Protein AF-0000000079867452 (afdb_homodimer)

Foldseek 3Di:
DPPDPDVVVDDPDDDDDLVLLVLCVVQWDWDKDDDPVCPPPDDIDIDTDQLSCVVSVNCVQKDKDFAQPQDADPDCVSGPHRIDIDGRVVVVVVSVVVVVVVVD/DCPDPDVVVDDPDDDDDLVLLVLCVVFWDWDWDDDPPPPPPDDIDIDTDQLSCVVSVNCVQKDWDFAQPADADPDCVSGPHRIDIDGRVVVVVVSVVSVVVVVD

Radius of gyration: 18.65 Å; Cα contacts (8 Å, |Δi|>4): 315; chains: 2; bounding box: 44×51×46 Å

Sequence (208 aa):
MSMTSDRRLKTNIQPCPIDRGKRLYDNCNVVLYDWIESENRPGQEVGLIAQDLVSAHLTDLISVFYRDDIQEGDDPALEPPKQQLNVDYSRIAAYNMKMIQHLLMSMTSDRRLKTNIQPCPIDRGKRLYDNCNVVLYDWIESENRPGQEVGLIAQDLVSAHLTDLISVFYRDDIQEGDDPALEPPKQQLNVDYSRIAAYNMKMIQHLL

Structure (mmCIF, N/CA/C/O backbone):
data_AF-0000000079867452-model_v1
#
loop_
_entity.id
_entity.type
_entity.pdbx_description
1 polymer 'Peptidase S74 domain-containing protein'
#
loop_
_atom_site.group_PDB
_atom_site.id
_atom_site.type_symbol
_atom_site.label_atom_id
_atom_site.label_alt_id
_atom_site.label_comp_id
_atom_site.label_asym_id
_atom_site.label_entity_id
_atom_site.label_seq_id
_atom_site.pdbx_PDB_ins_code
_atom_site.Cartn_x
_atom_site.Cartn_y
_atom_site.Cartn_z
_atom_site.occupancy
_atom_site.B_iso_or_equiv
_atom_site.auth_seq_id
_atom_site.auth_comp_id
_atom_site.auth_asym_id
_atom_site.auth_atom_id
_atom_site.pdbx_PDB_model_num
ATOM 1 N N . MET A 1 1 ? -6.879 -10.719 10.578 1 35.03 1 MET A N 1
ATOM 2 C CA . MET A 1 1 ? -6.371 -11.227 11.852 1 35.03 1 MET A CA 1
ATOM 3 C C . MET A 1 1 ? -5.008 -10.633 12.172 1 35.03 1 MET A C 1
ATOM 5 O O . MET A 1 1 ? -4.242 -10.289 11.266 1 35.03 1 MET A O 1
ATOM 9 N N . SER A 1 2 ? -4.969 -9.969 13.266 1 47.34 2 SER A N 1
ATOM 10 C CA . SER A 1 2 ? -3.689 -9.508 13.805 1 47.34 2 SER A CA 1
ATOM 11 C C . SER A 1 2 ? -2.629 -10.602 13.719 1 47.34 2 SER A C 1
ATOM 13 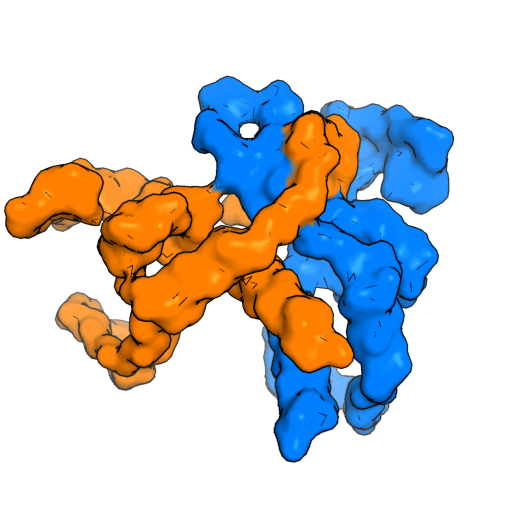O O . SER A 1 2 ? -2.902 -11.766 14.016 1 47.34 2 SER A O 1
ATOM 15 N N . MET A 1 3 ? -1.846 -10.586 12.656 1 59.62 3 MET A N 1
ATOM 16 C CA . MET A 1 3 ? -0.754 -11.555 12.594 1 59.62 3 MET A CA 1
ATOM 17 C C . MET A 1 3 ? 0.193 -11.383 13.773 1 59.62 3 MET A C 1
ATOM 19 O O . MET A 1 3 ? 0.819 -10.328 13.922 1 59.62 3 MET A O 1
ATOM 23 N N . THR A 1 4 ? -0.146 -12.211 14.727 1 72.06 4 THR A N 1
ATOM 24 C CA . THR A 1 4 ? 0.749 -12.164 15.883 1 72.06 4 THR A CA 1
ATOM 25 C C . THR A 1 4 ? 2.193 -12.398 15.453 1 72.06 4 THR A C 1
ATOM 27 O O . THR A 1 4 ? 2.453 -13.156 14.516 1 72.06 4 THR A O 1
ATOM 30 N N . SER A 1 5 ? 2.973 -11.555 15.906 1 79.25 5 SER A N 1
ATOM 31 C CA . SER A 1 5 ? 4.402 -11.719 15.664 1 79.25 5 SER A CA 1
ATOM 32 C C . SER A 1 5 ? 5.094 -12.367 16.859 1 79.25 5 SER A C 1
ATOM 34 O O . SER A 1 5 ? 6.324 -12.375 16.953 1 79.25 5 SER A O 1
ATOM 36 N N . ASP A 1 6 ? 4.301 -13.016 17.75 1 89.19 6 ASP A N 1
ATOM 37 C CA . ASP A 1 6 ? 4.844 -13.68 18.922 1 89.19 6 ASP A CA 1
ATOM 38 C C . ASP A 1 6 ? 5.516 -15 18.547 1 89.19 6 ASP A C 1
ATOM 40 O O . ASP A 1 6 ? 4.875 -15.891 17.984 1 89.19 6 ASP A O 1
ATOM 44 N N . ARG A 1 7 ? 6.805 -15.117 18.859 1 89.88 7 ARG A N 1
ATOM 45 C CA . ARG A 1 7 ? 7.602 -16.281 18.484 1 89.88 7 ARG A CA 1
ATOM 46 C C . ARG A 1 7 ? 7.008 -17.562 19.047 1 89.88 7 ARG A C 1
ATOM 48 O O . ARG A 1 7 ? 7.098 -18.625 18.422 1 89.88 7 ARG A O 1
ATOM 55 N N . ARG A 1 8 ? 6.352 -17.422 20.188 1 93.12 8 ARG A N 1
ATOM 56 C CA . ARG A 1 8 ? 5.82 -18.594 20.875 1 93.12 8 ARG A CA 1
ATOM 57 C C . ARG A 1 8 ? 4.691 -19.234 20.078 1 93.12 8 ARG A C 1
ATOM 59 O O . ARG A 1 8 ? 4.34 -20.391 20.328 1 93.12 8 ARG A O 1
ATOM 66 N N . LEU A 1 9 ? 4.27 -18.547 19.188 1 92.81 9 LEU A N 1
ATOM 67 C CA . LEU A 1 9 ? 3.125 -19.016 18.406 1 92.81 9 LEU A CA 1
ATOM 68 C C . LEU A 1 9 ? 3.559 -19.469 17.016 1 92.81 9 LEU A C 1
ATOM 70 O O . LEU A 1 9 ? 2.717 -19.719 16.156 1 92.81 9 LEU A O 1
ATOM 74 N N . LYS A 1 10 ? 4.898 -19.578 16.844 1 89.19 10 LYS A N 1
ATOM 75 C CA . LYS A 1 10 ? 5.426 -19.938 15.539 1 89.19 10 LYS A CA 1
ATOM 76 C C . LYS A 1 10 ? 6.344 -21.156 15.617 1 89.19 10 LYS A C 1
ATOM 78 O O . LYS A 1 10 ? 6.992 -21.375 16.641 1 89.19 10 LYS A O 1
ATOM 83 N N . THR A 1 11 ? 6.312 -21.922 14.484 1 93.44 11 THR A N 1
ATOM 84 C CA . THR A 1 11 ? 7.219 -23.062 14.367 1 93.44 11 THR A CA 1
ATOM 85 C C . THR A 1 11 ? 7.883 -23.078 12.992 1 93.44 11 THR A C 1
ATOM 87 O O . THR A 1 11 ? 7.496 -22.328 12.094 1 93.44 11 THR A O 1
ATOM 90 N N . ASN A 1 12 ? 9.062 -23.844 12.797 1 94.88 12 ASN A N 1
ATOM 91 C CA . ASN A 1 12 ? 9.805 -23.984 11.547 1 94.88 12 ASN A CA 1
ATOM 92 C C . ASN A 1 12 ? 10.266 -22.641 11.008 1 94.88 12 ASN A C 1
ATOM 94 O O . ASN A 1 12 ? 10.109 -22.344 9.82 1 94.88 12 ASN A O 1
ATOM 98 N N . ILE A 1 13 ? 10.773 -21.859 11.922 1 92.81 13 ILE A N 1
ATOM 99 C CA . ILE A 1 13 ? 11.266 -20.531 11.602 1 92.81 13 ILE A CA 1
ATOM 100 C C . ILE A 1 13 ? 12.547 -20.625 10.781 1 92.81 13 ILE A C 1
ATOM 102 O O . ILE A 1 13 ? 13.539 -21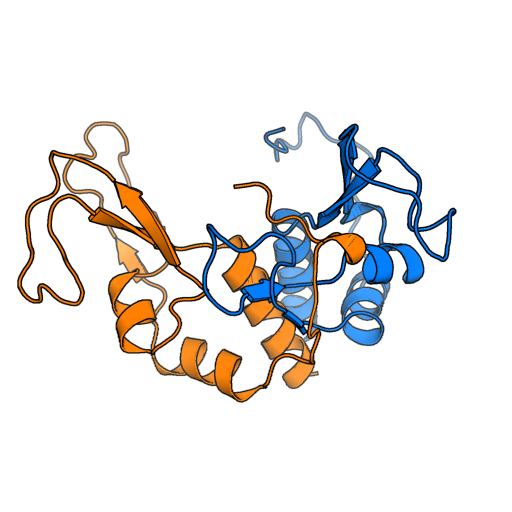.219 11.242 1 92.81 13 ILE A O 1
ATOM 106 N N . GLN A 1 14 ? 12.531 -20.156 9.508 1 94.44 14 GLN A N 1
ATOM 107 C CA . GLN A 1 14 ? 13.672 -20.156 8.602 1 94.44 14 GLN A CA 1
ATOM 108 C C . GLN A 1 14 ? 13.844 -18.797 7.918 1 94.44 14 GLN A C 1
ATOM 110 O O . GLN A 1 14 ? 12.859 -18.094 7.691 1 94.44 14 GLN A O 1
ATOM 115 N N . PRO A 1 15 ? 15.133 -18.531 7.578 1 93.38 15 PRO A N 1
ATOM 116 C CA . PRO A 1 15 ? 15.328 -17.281 6.82 1 93.38 15 PRO A CA 1
ATOM 117 C C . PRO A 1 15 ? 14.578 -17.281 5.492 1 93.38 15 PRO A C 1
ATOM 119 O O . PRO A 1 15 ? 14.492 -18.328 4.828 1 93.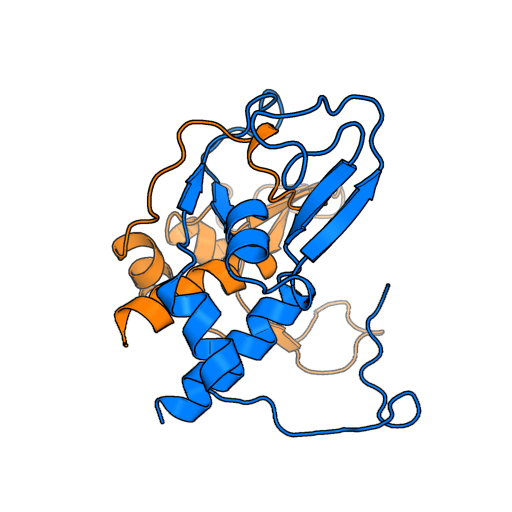38 15 PRO A O 1
ATOM 122 N N . CYS A 1 16 ? 14.047 -16.156 5.188 1 93.38 16 CYS A N 1
ATOM 123 C CA . CYS A 1 16 ? 13.391 -16 3.893 1 93.38 16 CYS A CA 1
ATOM 124 C C . CYS A 1 16 ? 14.414 -16 2.764 1 93.38 16 CYS A C 1
ATOM 126 O O . CYS A 1 16 ? 15.336 -15.18 2.756 1 93.38 16 CYS A O 1
ATOM 128 N N . PRO A 1 17 ? 14.266 -16.906 1.773 1 93.69 17 PRO A N 1
ATOM 129 C CA . PRO A 1 17 ? 15.211 -16.891 0.652 1 93.69 17 PRO A CA 1
ATOM 130 C C . PRO A 1 17 ? 15.086 -15.625 -0.199 1 93.69 17 PRO A C 1
ATOM 132 O O . PRO A 1 17 ? 13.977 -15.109 -0.399 1 93.69 17 PRO A O 1
ATOM 135 N N . ILE A 1 18 ? 16.234 -15.195 -0.698 1 93.5 18 ILE A N 1
ATOM 136 C CA . ILE A 1 18 ? 16.266 -13.969 -1.49 1 93.5 18 ILE A CA 1
ATOM 137 C C . ILE A 1 18 ? 15.492 -14.172 -2.789 1 93.5 18 ILE A C 1
ATOM 139 O O . ILE A 1 18 ? 14.875 -13.234 -3.307 1 93.5 18 ILE A O 1
ATOM 143 N N . ASP A 1 19 ? 15.406 -15.352 -3.279 1 93.5 19 ASP A N 1
ATOM 144 C CA . ASP A 1 19 ? 14.727 -15.656 -4.535 1 93.5 19 ASP A CA 1
ATOM 145 C C . ASP A 1 19 ? 13.234 -15.344 -4.445 1 93.5 19 ASP A C 1
ATOM 147 O O . ASP A 1 19 ? 12.617 -14.945 -5.438 1 93.5 19 ASP A O 1
ATOM 151 N N . ARG A 1 20 ? 12.734 -15.547 -3.326 1 91 20 ARG A N 1
ATOM 152 C CA . ARG A 1 20 ? 11.32 -15.242 -3.129 1 91 20 ARG A CA 1
ATOM 153 C C . ARG A 1 20 ? 11.055 -13.742 -3.271 1 91 20 ARG A C 1
ATOM 155 O O . ARG A 1 20 ? 10.094 -13.336 -3.924 1 91 20 ARG A O 1
ATOM 162 N N . GLY A 1 21 ? 11.93 -12.977 -2.646 1 91.12 21 GLY A N 1
ATOM 163 C CA . GLY A 1 21 ? 11.836 -11.539 -2.822 1 91.12 21 GLY A CA 1
ATOM 164 C C . GLY A 1 21 ? 12.031 -11.102 -4.262 1 91.12 21 GLY A C 1
ATOM 165 O O . GLY A 1 21 ? 11.266 -10.281 -4.777 1 91.12 21 GLY A O 1
ATOM 166 N N . LYS A 1 22 ? 12.945 -11.719 -4.875 1 93.94 22 LYS A N 1
ATOM 167 C CA . LYS A 1 22 ? 13.258 -11.352 -6.254 1 93.94 22 LYS A CA 1
ATOM 168 C C . LYS A 1 22 ? 12.078 -11.648 -7.18 1 93.94 22 LYS A C 1
ATOM 170 O O . LYS A 1 22 ? 11.836 -10.906 -8.133 1 93.94 22 LYS A O 1
ATOM 175 N N . ARG A 1 23 ? 11.359 -12.695 -6.945 1 95.38 23 ARG A N 1
ATOM 176 C CA . ARG A 1 23 ? 10.195 -13.047 -7.754 1 95.38 23 ARG A CA 1
ATOM 177 C C . ARG A 1 23 ? 9.156 -11.93 -7.738 1 95.38 23 ARG A C 1
ATOM 179 O O . ARG A 1 23 ? 8.562 -11.617 -8.766 1 95.38 23 ARG A O 1
ATOM 186 N N . LEU A 1 24 ? 8.977 -11.383 -6.543 1 95.94 24 LEU A N 1
ATOM 187 C CA . LEU A 1 24 ? 8.016 -10.289 -6.41 1 95.94 24 LEU A CA 1
ATOM 188 C C . LEU A 1 24 ? 8.43 -9.102 -7.277 1 95.94 24 LEU A C 1
ATOM 190 O O . LEU A 1 24 ? 7.625 -8.602 -8.07 1 95.94 24 LEU A O 1
ATOM 194 N N . TYR A 1 25 ? 9.617 -8.75 -7.227 1 96.12 25 TYR A N 1
ATOM 195 C CA . TYR A 1 25 ? 10.117 -7.527 -7.848 1 96.12 25 TYR A CA 1
ATOM 196 C C . TYR A 1 25 ? 10.312 -7.719 -9.352 1 96.12 25 TYR A C 1
ATOM 198 O O . TYR A 1 25 ? 10.258 -6.758 -10.117 1 96.12 25 TYR A O 1
ATOM 206 N N . ASP A 1 26 ? 10.492 -9 -9.766 1 95.5 26 ASP A N 1
ATOM 207 C CA . ASP A 1 26 ? 10.703 -9.297 -11.18 1 95.5 26 ASP A CA 1
ATOM 208 C C . ASP A 1 26 ? 9.367 -9.484 -11.898 1 95.5 26 ASP A C 1
ATOM 210 O O . ASP A 1 26 ? 9.258 -9.211 -13.094 1 95.5 26 ASP A O 1
ATOM 214 N N . ASN A 1 27 ? 8.328 -9.859 -11.219 1 96.25 27 ASN A N 1
ATOM 215 C CA . ASN A 1 27 ? 7.141 -10.344 -11.922 1 96.25 27 ASN A CA 1
ATOM 216 C C . ASN A 1 27 ? 5.922 -9.469 -11.617 1 96.25 27 ASN A C 1
ATOM 218 O O . ASN A 1 27 ? 4.887 -9.602 -12.273 1 96.25 27 ASN A O 1
ATOM 222 N N . CYS A 1 28 ? 6.016 -8.625 -10.641 1 96.56 28 CYS A N 1
ATOM 223 C CA . CYS A 1 28 ? 4.875 -7.797 -10.266 1 96.56 28 CYS A CA 1
ATOM 224 C C . CYS A 1 28 ? 5.219 -6.316 -10.352 1 96.56 28 CYS A C 1
ATOM 226 O O . CYS A 1 28 ? 6.254 -5.883 -9.844 1 96.56 28 CYS A O 1
ATOM 228 N N . ASN A 1 29 ? 4.285 -5.59 -10.93 1 95.56 29 ASN A N 1
ATOM 229 C CA . ASN A 1 29 ? 4.48 -4.152 -11.086 1 95.56 29 ASN A CA 1
ATOM 230 C C . ASN A 1 29 ? 3.553 -3.361 -10.164 1 95.56 29 ASN A C 1
ATOM 232 O O . ASN A 1 29 ? 2.395 -3.734 -9.977 1 95.56 29 ASN A O 1
ATOM 236 N N . VAL A 1 30 ? 4.16 -2.318 -9.586 1 96.25 30 VAL A N 1
ATOM 237 C CA . VAL A 1 30 ? 3.299 -1.339 -8.93 1 96.25 30 VAL A CA 1
ATOM 238 C C . VAL A 1 30 ? 2.543 -0.529 -9.984 1 96.25 30 VAL A C 1
ATOM 240 O O . VAL A 1 30 ? 3.143 -0.027 -10.938 1 96.25 30 VAL A O 1
ATOM 243 N N . VAL A 1 31 ? 1.229 -0.367 -9.766 1 95.94 31 VAL A N 1
ATOM 244 C CA . VAL A 1 31 ? 0.429 0.229 -10.828 1 95.94 31 VAL A CA 1
ATOM 245 C C . VAL A 1 31 ? -0.465 1.325 -10.258 1 95.94 31 VAL A C 1
ATOM 247 O O . VAL A 1 31 ? -0.678 1.387 -9.039 1 95.94 31 VAL A O 1
ATOM 250 N N . LEU A 1 32 ? -0.857 2.203 -11.117 1 93.81 32 LEU A N 1
ATOM 251 C CA . LEU A 1 32 ? -1.979 3.107 -10.891 1 93.81 32 LEU A CA 1
ATOM 252 C C . LEU A 1 32 ? -3.258 2.553 -11.508 1 93.81 32 LEU A C 1
ATOM 254 O O . LEU A 1 32 ? -3.215 1.892 -12.555 1 93.81 32 LEU A O 1
ATOM 258 N N . TYR A 1 33 ? -4.375 2.793 -10.883 1 93.62 33 TYR A N 1
ATOM 259 C CA . TYR A 1 33 ? -5.645 2.297 -11.406 1 93.62 33 TYR A CA 1
ATOM 260 C C . TYR A 1 33 ? -6.809 3.137 -10.898 1 93.62 33 TYR A C 1
ATOM 262 O O . TYR A 1 33 ? -6.66 3.902 -9.945 1 93.62 33 TYR A O 1
ATOM 270 N N . ASP A 1 34 ? -7.914 2.996 -11.656 1 90.75 34 ASP A N 1
ATOM 271 C CA . ASP A 1 34 ? -9.195 3.539 -11.219 1 90.75 34 ASP A CA 1
ATOM 272 C C . ASP A 1 34 ? -10.141 2.426 -10.773 1 90.75 34 ASP A C 1
ATOM 274 O O . ASP A 1 34 ? -10.125 1.329 -11.336 1 90.75 34 ASP A O 1
ATOM 278 N N . TRP A 1 35 ? -10.922 2.789 -9.773 1 87.81 35 TRP A N 1
ATOM 279 C CA . TRP A 1 35 ? -11.961 1.838 -9.391 1 87.81 35 TRP A CA 1
ATOM 280 C C . TRP A 1 35 ? -13.133 1.879 -10.359 1 87.81 35 TRP A C 1
ATOM 282 O O . TRP A 1 35 ? -13.539 2.953 -10.805 1 87.81 35 TRP A O 1
ATOM 292 N N . ILE A 1 36 ? -13.656 0.737 -10.758 1 85.75 36 ILE A N 1
ATOM 293 C CA . ILE A 1 36 ? -14.82 0.673 -11.641 1 85.75 36 ILE A CA 1
ATOM 294 C C . ILE A 1 36 ? -16.047 1.24 -10.93 1 85.75 36 ILE A C 1
ATOM 296 O O . ILE A 1 36 ? -16.797 2.029 -11.508 1 85.75 36 ILE A O 1
ATOM 300 N N . GLU A 1 37 ? -16.406 0.867 -9.703 1 72.88 37 GLU A N 1
ATOM 301 C CA . GLU A 1 37 ? -17.578 1.391 -9.016 1 72.88 37 GLU A CA 1
ATOM 302 C C . GLU A 1 37 ? -17.219 2.596 -8.148 1 72.88 37 GLU A C 1
ATOM 304 O O . GLU A 1 37 ? -16.922 2.449 -6.965 1 72.88 37 GLU A O 1
ATOM 309 N N . SER A 1 38 ? -16.516 3.566 -8.789 1 62.78 38 SER A N 1
ATOM 310 C CA . SER A 1 38 ? -15.805 4.594 -8.023 1 62.78 38 SER A CA 1
ATOM 311 C C . SER A 1 38 ? -16.734 5.738 -7.648 1 62.78 38 SER A C 1
ATOM 313 O O . SER A 1 38 ? -16.281 6.816 -7.266 1 62.78 38 SER A O 1
ATOM 315 N N . GLU A 1 39 ? -18.016 5.602 -7.781 1 57.72 39 GLU A N 1
ATOM 316 C CA . GLU A 1 39 ? -18.75 6.805 -7.395 1 57.72 39 GLU A CA 1
ATOM 317 C C . GLU A 1 39 ? -18.219 7.363 -6.074 1 57.72 39 GLU A C 1
ATOM 319 O O . GLU A 1 39 ? -18.172 8.586 -5.887 1 57.72 39 GLU A O 1
ATOM 324 N N . ASN A 1 40 ? -17.734 6.477 -5.219 1 55.06 40 ASN A N 1
ATOM 325 C CA . ASN A 1 40 ? -17.438 6.973 -3.881 1 55.06 40 ASN A CA 1
ATOM 326 C C . ASN A 1 40 ? -15.93 7.078 -3.65 1 55.06 40 ASN A C 1
ATOM 328 O O . ASN A 1 40 ? -15.492 7.363 -2.537 1 55.06 40 ASN A O 1
ATOM 332 N N . ARG A 1 41 ? -15.156 6.809 -4.605 1 60.53 41 ARG A N 1
ATOM 333 C CA . ARG A 1 41 ? -13.719 6.922 -4.422 1 60.53 41 ARG A CA 1
ATOM 334 C C . ARG A 1 41 ? -13.062 7.59 -5.625 1 60.53 41 ARG A C 1
ATOM 336 O O . ARG A 1 41 ? -12.359 6.938 -6.398 1 60.53 41 ARG A O 1
ATOM 343 N N . PRO A 1 42 ? -13.352 8.953 -5.66 1 64.31 42 PRO A N 1
ATOM 344 C CA . PRO A 1 42 ? -12.766 9.656 -6.805 1 64.31 42 PRO A CA 1
ATOM 345 C C . PRO A 1 42 ? -11.242 9.742 -6.734 1 64.31 42 PRO A C 1
ATOM 347 O O . PRO A 1 42 ? -10.672 9.82 -5.645 1 64.31 42 PRO A O 1
ATOM 350 N N . GLY A 1 43 ? -10.555 9.281 -7.832 1 76.06 43 GLY A N 1
ATOM 351 C CA . GLY A 1 43 ? -9.125 9.484 -7.992 1 76.06 43 GLY A CA 1
ATOM 352 C C . GLY A 1 43 ? -8.375 8.195 -8.281 1 76.06 43 GLY A C 1
ATOM 353 O O . GLY A 1 43 ? -8.883 7.102 -8.031 1 76.06 43 GLY A O 1
ATOM 354 N N . GLN A 1 44 ? -7.312 8.43 -8.75 1 86.06 44 GLN A N 1
ATOM 355 C CA . GLN A 1 44 ? -6.434 7.32 -9.102 1 86.06 44 GLN A CA 1
ATOM 356 C C . GLN A 1 44 ? -5.738 6.762 -7.859 1 86.06 44 GLN A C 1
ATOM 358 O O . GLN A 1 44 ? -5.293 7.523 -7 1 86.06 44 GLN A O 1
ATOM 363 N N . GLU A 1 45 ? -5.688 5.43 -7.773 1 89.31 45 GLU A N 1
ATOM 364 C CA . GLU A 1 45 ? -5.047 4.766 -6.641 1 89.31 45 GLU A CA 1
ATOM 365 C C . GLU A 1 45 ? -3.783 4.027 -7.078 1 89.31 45 GLU A C 1
ATOM 367 O O . GLU A 1 45 ? -3.574 3.795 -8.273 1 89.31 45 GLU A O 1
ATOM 372 N N . VAL A 1 46 ? -2.953 3.797 -6.09 1 93.06 46 VAL A N 1
ATOM 373 C CA . VAL A 1 46 ? -1.717 3.064 -6.34 1 93.06 46 VAL A CA 1
ATOM 374 C C . VAL A 1 46 ? -1.768 1.711 -5.633 1 93.06 46 VAL A C 1
ATOM 376 O O . VAL A 1 46 ? -2.299 1.601 -4.527 1 93.06 46 VAL A O 1
ATOM 379 N N . GLY A 1 47 ? -1.226 0.701 -6.301 1 94.81 47 GLY A N 1
ATOM 380 C CA . GLY A 1 47 ? -1.134 -0.6 -5.656 1 94.81 47 GLY A CA 1
ATOM 381 C C . GLY A 1 47 ? -0.65 -1.694 -6.59 1 94.81 47 GLY A C 1
ATOM 382 O O . GLY A 1 47 ? 0.137 -1.436 -7.504 1 94.81 47 GLY A O 1
ATOM 383 N N . LEU A 1 48 ? -0.966 -2.947 -6.188 1 96.56 48 LEU A N 1
ATOM 384 C CA . LEU A 1 48 ? -0.632 -4.137 -6.961 1 96.56 48 LEU A CA 1
ATOM 385 C C . LEU A 1 48 ? -1.895 -4.836 -7.457 1 96.56 48 LEU A C 1
ATOM 387 O O . LEU A 1 48 ? -3 -4.52 -7.012 1 96.56 48 LEU A O 1
ATOM 391 N N . ILE A 1 49 ? -1.665 -5.676 -8.367 1 95.44 49 ILE A N 1
ATOM 392 C CA . ILE A 1 49 ? -2.73 -6.543 -8.852 1 95.44 49 ILE A CA 1
ATOM 393 C C . ILE A 1 49 ? -2.574 -7.938 -8.25 1 95.44 49 ILE A C 1
ATOM 395 O O . ILE A 1 49 ? -1.562 -8.609 -8.469 1 95.44 49 ILE A O 1
ATOM 399 N N . ALA A 1 50 ? -3.609 -8.336 -7.516 1 96.06 50 ALA A N 1
ATOM 400 C CA . ALA A 1 50 ? -3.531 -9.586 -6.766 1 96.06 50 ALA A CA 1
ATOM 401 C C . ALA A 1 50 ? -3.266 -10.766 -7.695 1 96.06 50 ALA A C 1
ATOM 403 O O . ALA A 1 50 ? -2.496 -11.672 -7.355 1 96.06 50 ALA A O 1
ATOM 404 N N . GLN A 1 51 ? -3.791 -10.82 -8.875 1 95.81 51 GLN A N 1
ATOM 405 C CA . GLN A 1 51 ? -3.643 -11.914 -9.828 1 95.81 51 GLN A CA 1
ATOM 406 C C . GLN A 1 51 ? -2.191 -12.062 -10.281 1 95.81 51 GLN A C 1
ATOM 408 O O . GLN A 1 51 ? -1.732 -13.164 -10.578 1 95.81 51 GLN A O 1
ATOM 413 N N . ASP A 1 52 ? -1.547 -10.969 -10.367 1 95.81 52 ASP A N 1
ATOM 414 C CA . ASP A 1 52 ? -0.135 -11.016 -10.734 1 95.81 52 ASP A CA 1
ATOM 415 C C . ASP A 1 52 ? 0.686 -11.75 -9.68 1 95.81 52 ASP A C 1
ATOM 417 O O . ASP A 1 52 ? 1.607 -12.5 -10.008 1 95.81 52 ASP A O 1
ATOM 421 N N . LEU A 1 53 ? 0.335 -11.5 -8.43 1 96 53 LEU A N 1
ATOM 422 C CA . LEU A 1 53 ? 1.009 -12.195 -7.336 1 96 53 LEU A CA 1
ATOM 423 C C . LEU A 1 53 ? 0.763 -13.695 -7.41 1 96 53 LEU A C 1
ATOM 425 O O . LEU A 1 53 ? 1.69 -14.492 -7.242 1 96 53 LEU A O 1
ATOM 429 N N . VAL A 1 54 ? -0.471 -14.039 -7.688 1 95.06 54 VAL A N 1
ATOM 430 C CA . VAL A 1 54 ? -0.812 -15.453 -7.805 1 95.06 54 VAL A CA 1
ATOM 431 C C . VAL A 1 54 ? -0.032 -16.078 -8.961 1 95.06 54 VAL A C 1
ATOM 433 O O . VAL A 1 54 ? 0.544 -17.156 -8.812 1 95.06 54 VAL A O 1
ATOM 436 N N . SER A 1 55 ? 0.008 -15.43 -10.055 1 95.69 55 SER A N 1
ATOM 437 C CA . SER A 1 55 ? 0.709 -15.93 -11.234 1 95.69 55 SER A CA 1
ATOM 438 C C . SER A 1 55 ? 2.201 -16.094 -10.961 1 95.69 55 SER A C 1
ATOM 440 O O . SER A 1 55 ? 2.848 -16.969 -11.539 1 95.69 55 SER A O 1
ATOM 442 N N . ALA A 1 56 ? 2.689 -15.297 -10.07 1 95.94 56 ALA A N 1
ATOM 443 C CA . ALA A 1 56 ? 4.102 -15.367 -9.703 1 95.94 56 ALA A CA 1
ATOM 444 C C . ALA A 1 56 ? 4.328 -16.391 -8.594 1 95.94 56 ALA A C 1
ATOM 446 O O . ALA A 1 56 ? 5.434 -16.5 -8.062 1 95.94 56 ALA A O 1
ATOM 447 N N . HIS A 1 57 ? 3.324 -17.016 -8.164 1 94.75 57 HIS A N 1
ATOM 448 C CA . HIS A 1 57 ? 3.357 -18.062 -7.137 1 94.75 57 HIS A CA 1
ATOM 449 C C . HIS A 1 57 ? 3.66 -17.469 -5.766 1 94.75 57 HIS A C 1
ATOM 451 O O . HIS A 1 57 ? 4.367 -18.078 -4.961 1 94.75 57 HIS A O 1
ATOM 457 N N . LEU A 1 58 ? 3.271 -16.281 -5.57 1 95.81 58 LEU A N 1
ATOM 458 C CA . LEU A 1 58 ? 3.393 -15.602 -4.289 1 95.81 58 LEU A CA 1
ATOM 459 C C . LEU A 1 58 ? 2.043 -15.523 -3.584 1 95.81 58 LEU A C 1
ATOM 461 O O . LEU A 1 58 ? 1.609 -14.445 -3.18 1 95.81 58 LEU A O 1
ATOM 465 N N . THR A 1 59 ? 1.46 -16.688 -3.258 1 94.38 59 THR A N 1
ATOM 466 C CA . THR A 1 59 ? 0.098 -16.781 -2.746 1 94.38 59 THR A CA 1
ATOM 467 C C . THR A 1 59 ? 0.052 -16.406 -1.265 1 94.38 59 THR A C 1
ATOM 469 O O . THR A 1 59 ? -1.02 -16.141 -0.721 1 94.38 59 THR A O 1
ATOM 472 N N . ASP A 1 60 ? 1.252 -16.453 -0.634 1 92.06 60 ASP A N 1
ATOM 473 C CA . ASP A 1 60 ? 1.328 -16.062 0.771 1 92.06 60 ASP A CA 1
ATOM 474 C C . ASP A 1 60 ? 1.065 -14.578 0.943 1 92.06 60 ASP A C 1
ATOM 476 O O . ASP A 1 60 ? 0.809 -14.109 2.055 1 92.06 60 ASP A O 1
ATOM 480 N N . LEU A 1 61 ? 1.075 -13.844 -0.123 1 94.06 61 LEU A N 1
ATOM 481 C CA . LEU A 1 61 ? 0.875 -12.398 -0.072 1 94.06 61 LEU A CA 1
ATOM 482 C C . LEU A 1 61 ? -0.575 -12.039 -0.376 1 94.06 61 LEU A C 1
ATOM 484 O O . LEU A 1 61 ? -0.914 -10.859 -0.497 1 94.06 61 LEU A O 1
ATOM 488 N N . ILE A 1 62 ? -1.421 -13.023 -0.531 1 93.25 62 ILE A N 1
ATOM 489 C CA . ILE A 1 62 ? -2.795 -12.789 -0.962 1 93.25 62 ILE A CA 1
ATOM 490 C C . ILE A 1 62 ? -3.764 -13.297 0.104 1 93.25 62 ILE A C 1
ATOM 492 O O . ILE A 1 62 ? -3.467 -14.258 0.813 1 93.25 62 ILE A O 1
ATOM 496 N N . SER A 1 63 ? -4.805 -12.57 0.258 1 92.06 63 SER A N 1
ATOM 497 C CA . SER A 1 63 ? -5.949 -13.039 1.034 1 92.06 63 SER A CA 1
ATOM 498 C C . SER A 1 63 ? -7.219 -13.055 0.193 1 92.06 63 SER A C 1
ATOM 500 O O . SER A 1 63 ? -7.305 -12.359 -0.824 1 92.06 63 SER A O 1
ATOM 502 N N . VAL A 1 64 ? -8.156 -13.852 0.691 1 91.44 64 VAL A N 1
ATOM 503 C CA . VAL A 1 64 ? -9.391 -14.016 -0.061 1 91.44 64 VAL A CA 1
ATOM 504 C C . VAL A 1 64 ? -10.57 -13.484 0.76 1 91.44 64 VAL A C 1
ATOM 506 O O . VAL A 1 64 ? -10.672 -13.758 1.959 1 91.44 64 VAL A O 1
ATOM 509 N N . PHE A 1 65 ? -11.344 -12.648 0.043 1 91.38 65 PHE A N 1
ATOM 510 C CA . PHE A 1 65 ? -12.602 -12.188 0.625 1 91.38 65 PHE A CA 1
ATOM 511 C C . PHE A 1 65 ? -13.789 -12.703 -0.177 1 91.38 65 PHE A C 1
ATOM 513 O O . PHE A 1 65 ? -13.844 -12.539 -1.397 1 91.38 65 PHE A O 1
ATOM 520 N N . TYR A 1 66 ? -14.758 -13.297 0.544 1 92.62 66 TYR A N 1
ATOM 521 C CA . TYR A 1 66 ? -15.93 -13.836 -0.138 1 92.62 66 TYR A CA 1
ATOM 522 C C . TYR A 1 66 ? -17 -12.758 -0.316 1 92.62 66 TYR A C 1
ATOM 524 O O . TYR A 1 66 ? -17.344 -12.062 0.639 1 92.62 66 TYR A O 1
ATOM 532 N N . ARG A 1 67 ? -17.344 -12.562 -1.579 1 91.06 67 ARG A N 1
ATOM 533 C CA . ARG A 1 67 ? -18.359 -11.578 -1.969 1 91.06 67 ARG A CA 1
ATOM 534 C C . ARG A 1 67 ? -19.266 -12.133 -3.061 1 91.06 67 ARG A C 1
ATOM 536 O O . ARG A 1 67 ? -18.797 -12.578 -4.105 1 91.06 67 ARG A O 1
ATOM 543 N N . ASP A 1 68 ? -20.594 -11.977 -2.891 1 92.31 68 ASP A N 1
ATOM 544 C CA . ASP A 1 68 ? -21.578 -12.578 -3.803 1 92.31 68 ASP A CA 1
ATOM 545 C C . ASP A 1 68 ? -21.609 -11.828 -5.133 1 92.31 68 ASP A C 1
ATOM 547 O O . ASP A 1 68 ? -22.016 -12.383 -6.152 1 92.31 68 ASP A O 1
ATOM 551 N N . ASP A 1 69 ? -21.188 -10.602 -5.164 1 90.69 69 ASP A N 1
ATOM 552 C CA . ASP A 1 69 ? -21.375 -9.766 -6.348 1 90.69 69 ASP A CA 1
ATOM 553 C C . ASP A 1 69 ? -20.156 -9.852 -7.266 1 90.69 69 ASP A C 1
ATOM 555 O O . ASP A 1 69 ? -20.094 -9.195 -8.305 1 90.69 69 ASP A O 1
ATOM 559 N N . ILE A 1 70 ? -19.234 -10.68 -6.922 1 90.88 70 ILE A N 1
ATOM 560 C CA . ILE A 1 70 ? -18.047 -10.828 -7.766 1 90.88 70 ILE A CA 1
ATOM 561 C C . ILE A 1 70 ? -18.266 -11.945 -8.781 1 90.88 70 ILE A C 1
ATOM 563 O O . ILE A 1 70 ? -18.562 -13.086 -8.406 1 90.88 70 ILE A O 1
ATOM 567 N N . GLN A 1 71 ? -18.094 -11.625 -10.039 1 91.94 71 GLN A N 1
ATOM 568 C CA . GLN A 1 71 ? -18.297 -12.594 -11.117 1 91.94 71 GLN A CA 1
ATOM 569 C C . GLN A 1 71 ? -16.969 -13.25 -11.523 1 91.94 71 GLN A C 1
ATOM 571 O O . GLN A 1 71 ? -15.898 -12.734 -11.203 1 91.94 71 GLN A O 1
ATOM 576 N N . GLU A 1 72 ? -17.125 -14.398 -12.133 1 93.06 72 GLU A N 1
ATOM 577 C CA . GLU A 1 72 ? -15.953 -15.086 -12.688 1 93.06 72 GLU A CA 1
ATOM 578 C C . GLU A 1 72 ? -15.289 -14.25 -13.773 1 93.06 72 GLU A C 1
ATOM 580 O O . GLU A 1 72 ? -15.969 -13.617 -14.578 1 93.06 72 GLU A O 1
ATOM 585 N N . GLY A 1 73 ? -13.938 -14.297 -13.75 1 92.81 73 GLY A N 1
ATOM 586 C CA . GLY A 1 73 ? -13.211 -13.57 -14.781 1 92.81 73 GLY A CA 1
ATOM 587 C C . GLY A 1 73 ? -12.758 -14.453 -15.93 1 92.81 73 GLY A C 1
ATOM 588 O O . GLY A 1 73 ? -13.352 -15.5 -16.188 1 92.81 73 GLY A O 1
ATOM 589 N N . ASP A 1 74 ? -11.727 -13.93 -16.75 1 90.56 74 ASP A N 1
ATOM 590 C CA . ASP A 1 74 ? -11.25 -14.609 -17.953 1 90.56 74 ASP A CA 1
ATOM 591 C C . ASP A 1 74 ? -10.531 -15.906 -17.594 1 90.56 74 ASP A C 1
ATOM 593 O O . ASP A 1 74 ? -10.57 -16.875 -18.359 1 90.56 74 ASP A O 1
ATOM 597 N N . ASP A 1 75 ? -9.844 -15.922 -16.406 1 92.19 75 ASP A N 1
ATOM 598 C CA . ASP A 1 75 ? -9.141 -17.109 -15.922 1 92.19 75 ASP A CA 1
ATOM 599 C C . ASP A 1 75 ? -9.727 -17.578 -14.594 1 92.19 75 ASP A C 1
ATOM 601 O O . ASP A 1 75 ? -9.383 -17.031 -13.539 1 92.19 75 ASP A O 1
ATOM 605 N N . PRO A 1 76 ? -10.492 -18.609 -14.656 1 88.62 76 PRO A N 1
ATOM 606 C CA . PRO A 1 76 ? -11.18 -19.062 -13.445 1 88.62 76 PRO A CA 1
ATOM 607 C C . PRO A 1 76 ? -10.211 -19.484 -12.336 1 88.62 76 PRO A C 1
ATOM 609 O O . PRO A 1 76 ? -10.562 -19.422 -11.156 1 88.62 76 PRO A O 1
ATOM 612 N N . ALA A 1 77 ? -9.062 -19.891 -12.75 1 87.62 77 ALA A N 1
ATOM 613 C CA . ALA A 1 77 ? -8.07 -20.281 -11.742 1 87.62 77 ALA A CA 1
ATOM 614 C C . ALA A 1 77 ? -7.586 -19.062 -10.961 1 87.62 77 ALA A C 1
ATOM 616 O O . ALA A 1 77 ? -7.305 -19.156 -9.766 1 87.62 77 ALA A O 1
ATOM 617 N N . LEU A 1 78 ? -7.562 -17.906 -11.586 1 91.19 78 LEU A N 1
ATOM 618 C CA . LEU A 1 78 ? -7.086 -16.672 -11 1 91.19 78 LEU A CA 1
ATOM 619 C C . LEU A 1 78 ? -8.258 -15.797 -10.539 1 91.19 78 LEU A C 1
ATOM 621 O O . LEU A 1 78 ? -8.094 -14.945 -9.672 1 91.19 78 LEU A O 1
ATOM 625 N N . GLU A 1 79 ? -9.391 -16.078 -11.125 1 93.25 79 GLU A N 1
ATOM 626 C CA . GLU A 1 79 ? -10.539 -15.188 -10.945 1 93.25 79 GLU A CA 1
ATOM 627 C C . GLU A 1 79 ? -11.828 -15.984 -10.758 1 93.25 79 GLU A C 1
ATOM 629 O O . GLU A 1 79 ? -12.766 -15.844 -11.547 1 93.25 79 GLU A O 1
ATOM 634 N N . PRO A 1 80 ? -11.844 -16.75 -9.688 1 91.88 80 PRO A N 1
ATOM 635 C CA . PRO A 1 80 ? -13.062 -17.516 -9.414 1 91.88 80 PRO A CA 1
ATOM 636 C C . PRO A 1 80 ? -14.234 -16.625 -8.992 1 91.88 80 PRO A C 1
ATOM 638 O O . PRO A 1 80 ? -14.023 -15.523 -8.461 1 91.88 80 PRO A O 1
ATOM 641 N N . PRO A 1 81 ? -15.422 -17.156 -9.227 1 94.44 81 PRO A N 1
ATOM 642 C CA . PRO A 1 81 ? -16.594 -16.391 -8.805 1 94.44 81 PRO A CA 1
ATOM 643 C C . PRO A 1 81 ? -16.719 -16.281 -7.289 1 94.44 81 PRO A C 1
ATOM 645 O O . PRO A 1 81 ? -16.25 -17.172 -6.566 1 94.44 81 PRO A O 1
ATOM 648 N N . LYS A 1 82 ? -17.234 -15.234 -6.836 1 94.75 82 LYS A N 1
ATOM 649 C CA . LYS A 1 82 ? -17.625 -14.992 -5.449 1 94.75 82 LYS A CA 1
ATOM 650 C C . LYS A 1 82 ? -16.406 -14.844 -4.551 1 94.75 82 LYS A C 1
ATOM 652 O O . LYS A 1 82 ? -16.516 -14.852 -3.322 1 94.75 82 LYS A O 1
ATOM 657 N N . GLN A 1 83 ? -15.203 -14.797 -5.199 1 93.25 83 GLN A N 1
ATOM 658 C CA . GLN A 1 83 ? -13.984 -14.609 -4.422 1 93.25 83 GLN A CA 1
ATOM 659 C C . GLN A 1 83 ? -13.219 -13.375 -4.898 1 93.25 83 GLN A C 1
ATOM 661 O O . GLN A 1 83 ? -12.859 -13.281 -6.074 1 93.25 83 GLN A O 1
ATOM 666 N N . GLN A 1 84 ? -13.07 -12.477 -3.971 1 92.69 84 GLN A N 1
ATOM 667 C CA . GLN A 1 84 ? -12.242 -11.305 -4.223 1 92.69 84 GLN A CA 1
ATOM 668 C C . GLN A 1 84 ? -10.836 -11.5 -3.652 1 92.69 84 GLN A C 1
ATOM 670 O O . GLN A 1 84 ? -10.68 -11.852 -2.482 1 92.69 84 GLN A O 1
ATOM 675 N N . LEU A 1 85 ? -9.898 -11.305 -4.492 1 93.25 85 LEU A N 1
ATOM 676 C CA . LEU A 1 85 ? -8.516 -11.406 -4.035 1 93.25 85 LEU A CA 1
ATOM 677 C C . LEU A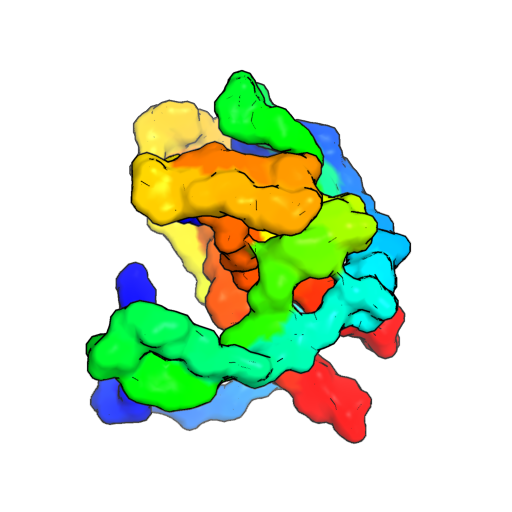 1 85 ? -8.016 -10.07 -3.514 1 93.25 85 LEU A C 1
ATOM 679 O O . LEU A 1 85 ? -8.312 -9.023 -4.098 1 93.25 85 LEU A O 1
ATOM 683 N N . ASN A 1 86 ? -7.301 -10.133 -2.406 1 92.81 86 ASN A N 1
ATOM 684 C CA . ASN A 1 86 ? -6.73 -8.945 -1.779 1 92.81 86 ASN A CA 1
ATOM 685 C C . ASN A 1 86 ? -5.23 -9.109 -1.536 1 92.81 86 ASN A C 1
ATOM 687 O O . ASN A 1 86 ? -4.77 -10.195 -1.181 1 92.81 86 ASN A O 1
ATOM 691 N N . VAL A 1 87 ? -4.539 -8.008 -1.688 1 95.06 87 VAL A N 1
ATOM 692 C CA . VAL A 1 87 ? -3.107 -8.008 -1.413 1 95.06 87 VAL A CA 1
ATOM 693 C C . VAL A 1 87 ? -2.865 -7.703 0.064 1 95.06 87 VAL A C 1
ATOM 695 O O . VAL A 1 87 ? -3.523 -6.836 0.642 1 95.06 87 VAL A O 1
ATOM 698 N N . ASP A 1 88 ? -1.952 -8.445 0.626 1 92.38 88 ASP A N 1
ATOM 699 C CA . ASP A 1 88 ? -1.539 -8.195 2.004 1 92.38 88 ASP A CA 1
ATOM 700 C C . ASP A 1 88 ? -0.305 -7.293 2.051 1 92.38 88 ASP A C 1
ATOM 702 O O . ASP A 1 88 ? 0.826 -7.781 2.043 1 92.38 88 ASP A O 1
ATOM 706 N N . TYR A 1 89 ? -0.523 -6.039 2.326 1 93.38 89 TYR A N 1
ATOM 707 C CA . TYR A 1 89 ? 0.568 -5.074 2.236 1 93.38 89 TYR A CA 1
ATOM 708 C C . TYR A 1 89 ? 1.445 -5.125 3.48 1 93.38 89 TYR A C 1
ATOM 710 O O . TYR A 1 89 ? 2.576 -4.637 3.471 1 93.38 89 TYR A O 1
ATOM 718 N N . SER A 1 90 ? 0.954 -5.645 4.523 1 91.12 90 SER A N 1
ATOM 719 C CA . SER A 1 90 ? 1.833 -5.871 5.668 1 91.12 90 SER A CA 1
ATOM 720 C C . SER A 1 90 ? 2.941 -6.859 5.324 1 91.12 90 SER A C 1
ATOM 722 O O . SER A 1 90 ? 4.094 -6.668 5.715 1 91.12 90 SER A O 1
ATOM 724 N N . ARG A 1 91 ? 2.609 -7.871 4.609 1 92.62 91 ARG A N 1
ATOM 725 C CA . ARG A 1 91 ? 3.602 -8.859 4.191 1 92.62 91 ARG A CA 1
ATOM 726 C C . ARG A 1 91 ? 4.508 -8.297 3.104 1 92.62 91 ARG A C 1
ATOM 728 O O . ARG A 1 91 ? 5.695 -8.625 3.045 1 92.62 91 ARG A O 1
ATOM 735 N N . ILE A 1 92 ? 3.959 -7.469 2.268 1 94.25 92 ILE A N 1
ATOM 736 C CA . ILE A 1 92 ? 4.781 -6.789 1.273 1 94.25 92 ILE A CA 1
ATOM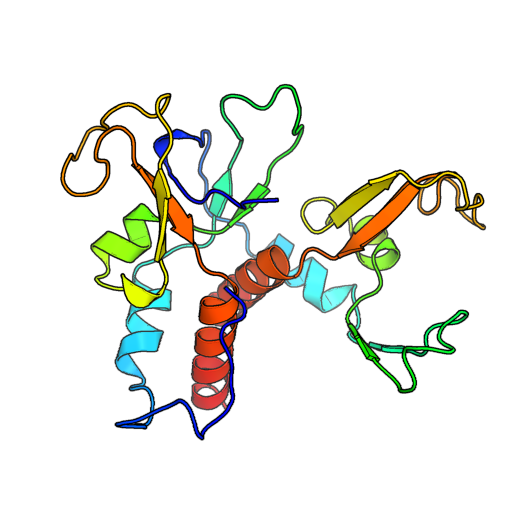 737 C C . ILE A 1 92 ? 5.852 -5.957 1.974 1 94.25 92 ILE A C 1
ATOM 739 O O . ILE A 1 92 ? 6.996 -5.887 1.513 1 94.25 92 ILE A O 1
ATOM 743 N N . ALA A 1 93 ? 5.457 -5.32 3.023 1 94.19 93 ALA A N 1
ATOM 744 C CA . ALA A 1 93 ? 6.414 -4.527 3.791 1 94.19 93 ALA A CA 1
ATOM 745 C C . ALA A 1 93 ? 7.582 -5.391 4.266 1 94.19 93 ALA A C 1
ATOM 747 O O . ALA A 1 93 ? 8.734 -4.957 4.238 1 94.19 93 ALA A O 1
ATOM 748 N N . ALA A 1 94 ? 7.328 -6.598 4.715 1 93.62 94 ALA A N 1
ATOM 749 C CA . ALA A 1 94 ? 8.375 -7.516 5.145 1 93.62 94 ALA A CA 1
ATOM 750 C C . ALA A 1 94 ? 9.281 -7.891 3.977 1 93.62 94 ALA A C 1
ATOM 752 O O . ALA A 1 94 ? 10.508 -7.969 4.133 1 93.62 94 ALA A O 1
ATOM 753 N N . TYR A 1 95 ? 8.75 -8.102 2.826 1 94.62 95 TYR A N 1
ATOM 754 C CA . TYR A 1 95 ? 9.547 -8.398 1.646 1 94.62 95 TYR A CA 1
ATOM 755 C C . TYR A 1 95 ? 10.414 -7.203 1.259 1 94.62 95 TYR A C 1
ATOM 757 O O . TYR A 1 95 ? 11.562 -7.371 0.836 1 94.62 95 TYR A O 1
ATOM 765 N N . ASN A 1 96 ? 9.836 -6 1.354 1 96.06 96 ASN A N 1
ATOM 766 C CA . ASN A 1 96 ? 10.633 -4.797 1.122 1 96.06 96 ASN A CA 1
ATOM 767 C C . ASN A 1 96 ? 11.867 -4.762 2.02 1 96.06 96 ASN A C 1
ATOM 769 O O . ASN A 1 96 ? 12.961 -4.449 1.557 1 96.06 96 ASN A O 1
ATOM 773 N N . MET A 1 97 ? 11.625 -5.086 3.23 1 94.06 97 MET A N 1
ATOM 774 C CA . MET A 1 97 ? 12.742 -5.086 4.164 1 94.06 97 MET A CA 1
ATOM 775 C C . MET A 1 97 ? 13.812 -6.082 3.73 1 94.06 97 MET A C 1
ATOM 777 O O . MET A 1 97 ? 15.008 -5.77 3.756 1 94.06 97 MET A O 1
ATOM 781 N N . LYS A 1 98 ? 13.414 -7.227 3.322 1 94.5 98 LYS A N 1
ATOM 782 C CA . LYS A 1 98 ? 14.359 -8.234 2.846 1 94.5 98 LYS A CA 1
ATOM 783 C C . LYS A 1 98 ? 15.164 -7.711 1.661 1 94.5 98 LYS A C 1
ATOM 785 O O . LYS A 1 98 ? 16.375 -7.922 1.589 1 94.5 98 LYS A O 1
ATOM 790 N N . MET A 1 99 ? 14.531 -7.098 0.813 1 95.31 99 MET A N 1
ATOM 791 C CA . MET A 1 99 ? 15.211 -6.605 -0.382 1 95.31 99 MET A CA 1
ATOM 792 C C . MET A 1 99 ? 16.156 -5.461 -0.036 1 95.31 99 MET A C 1
ATOM 794 O O . MET A 1 99 ? 17.219 -5.332 -0.633 1 95.31 99 MET A O 1
ATOM 798 N N . ILE A 1 100 ? 15.828 -4.652 0.871 1 94.19 100 ILE A N 1
ATOM 799 C CA . ILE A 1 100 ? 16.703 -3.594 1.349 1 94.19 100 ILE A CA 1
ATOM 800 C C . ILE A 1 100 ? 17.953 -4.207 1.975 1 94.19 100 ILE A C 1
ATOM 802 O O . ILE A 1 100 ? 19.078 -3.777 1.688 1 94.19 100 ILE A O 1
ATOM 806 N N . GLN A 1 101 ? 17.75 -5.25 2.76 1 92.44 101 GLN A N 1
ATOM 807 C CA . GLN A 1 101 ? 18.875 -5.957 3.359 1 92.44 101 GLN A CA 1
ATOM 808 C C . GLN A 1 101 ? 19.828 -6.492 2.289 1 92.44 101 GLN A C 1
ATOM 810 O O . GLN A 1 101 ? 21.047 -6.477 2.467 1 92.44 101 GLN A O 1
ATOM 815 N N . HIS A 1 102 ? 19.203 -6.891 1.271 1 91.75 102 HIS A N 1
ATOM 816 C CA . HIS A 1 102 ? 20 -7.445 0.173 1 91.75 102 HIS A CA 1
ATOM 817 C C . HIS A 1 102 ? 20.766 -6.352 -0.56 1 91.75 102 HIS A C 1
ATOM 819 O O . HIS A 1 102 ? 21.891 -6.582 -1.027 1 91.75 102 HIS A O 1
ATOM 825 N N . LEU A 1 103 ? 20.25 -5.223 -0.648 1 91.44 103 LEU A N 1
ATOM 826 C CA . LEU A 1 103 ? 20.844 -4.121 -1.399 1 91.44 103 LEU A CA 1
ATOM 827 C C . LEU A 1 103 ? 21.938 -3.434 -0.584 1 91.44 103 LEU A C 1
ATOM 829 O O . LEU A 1 103 ? 22.766 -2.721 -1.14 1 91.44 103 LEU A O 1
ATOM 833 N N . LEU A 1 104 ? 21.891 -3.566 0.706 1 87.31 104 LEU A N 1
ATOM 834 C CA . LEU A 1 104 ? 22.922 -2.988 1.562 1 87.31 104 LEU A CA 1
ATOM 835 C C . LEU A 1 104 ? 24.172 -3.85 1.555 1 87.31 104 LEU A C 1
ATOM 837 O O . LEU A 1 104 ? 25.297 -3.328 1.578 1 87.31 104 LEU A O 1
ATOM 841 N N . MET B 1 1 ? -10.086 0.011 5.449 1 33.69 1 MET B N 1
ATOM 842 C CA . MET B 1 1 ? -10.727 -0.131 4.148 1 33.69 1 MET B CA 1
ATOM 843 C C . MET B 1 1 ? -9.992 -1.15 3.285 1 33.69 1 MET B C 1
ATOM 845 O O . MET B 1 1 ? -8.758 -1.232 3.326 1 33.69 1 MET B O 1
ATOM 849 N N . SER B 1 2 ? -10.594 -2.203 2.973 1 43.31 2 SER B N 1
ATOM 850 C CA . SER B 1 2 ? -10.164 -3.414 2.285 1 43.31 2 SER B CA 1
ATOM 851 C C . SER B 1 2 ? -9.555 -3.088 0.924 1 43.31 2 SER B C 1
ATOM 853 O O . SER B 1 2 ? -10.18 -2.42 0.101 1 43.31 2 SER B O 1
ATOM 855 N N . MET B 1 3 ? -8.258 -2.568 0.856 1 53.41 3 MET B N 1
ATOM 856 C CA . MET B 1 3 ? -7.582 -2.305 -0.413 1 53.41 3 MET B CA 1
ATOM 857 C C . MET B 1 3 ? -7.684 -3.51 -1.343 1 53.41 3 MET B C 1
ATOM 859 O O . MET B 1 3 ? -7.035 -4.531 -1.115 1 53.41 3 MET B O 1
ATOM 863 N N . THR B 1 4 ? -8.883 -3.59 -1.84 1 64.31 4 THR B N 1
ATOM 864 C CA . THR B 1 4 ? -9.062 -4.664 -2.809 1 64.31 4 THR B CA 1
ATOM 865 C C . THR B 1 4 ? -8.016 -4.574 -3.918 1 64.31 4 THR B C 1
ATOM 867 O O . THR B 1 4 ? -7.535 -3.484 -4.23 1 64.31 4 THR B O 1
ATOM 870 N N . SER B 1 5 ? -7.277 -5.621 -4.125 1 83.25 5 SER B N 1
ATOM 871 C CA . SER B 1 5 ? -6.27 -5.66 -5.176 1 83.25 5 SER B CA 1
ATOM 872 C C . SER B 1 5 ? -6.684 -6.598 -6.305 1 83.25 5 SER B C 1
ATOM 874 O O . SER B 1 5 ? -5.84 -7.051 -7.082 1 83.25 5 SER B O 1
ATOM 876 N N . ASP B 1 6 ? -8.102 -6.836 -6.434 1 89.38 6 ASP B N 1
ATOM 877 C CA . ASP B 1 6 ? -8.648 -7.688 -7.484 1 89.38 6 ASP B CA 1
ATOM 878 C C . ASP B 1 6 ? -8.766 -6.922 -8.805 1 89.38 6 ASP B C 1
ATOM 880 O O . ASP B 1 6 ? -9.414 -5.875 -8.859 1 89.38 6 ASP B O 1
ATOM 884 N N . ARG B 1 7 ? -8.195 -7.457 -9.789 1 91.5 7 ARG B N 1
ATOM 885 C CA . ARG B 1 7 ? -8.148 -6.805 -11.094 1 91.5 7 ARG B CA 1
ATOM 886 C C . ARG B 1 7 ? -9.562 -6.496 -11.602 1 91.5 7 ARG B C 1
ATOM 888 O O . ARG B 1 7 ? -9.781 -5.477 -12.258 1 91.5 7 ARG B O 1
ATOM 895 N N . ARG B 1 8 ? -10.555 -7.289 -11.328 1 90.38 8 ARG B N 1
ATOM 896 C CA . ARG B 1 8 ? -11.914 -7.203 -11.852 1 90.38 8 ARG B CA 1
ATOM 897 C C . ARG B 1 8 ? -12.625 -5.957 -11.336 1 90.38 8 ARG B C 1
ATOM 899 O O . ARG B 1 8 ? -13.633 -5.531 -11.898 1 90.38 8 ARG B O 1
ATOM 906 N N . LEU B 1 9 ? -12.023 -5.398 -10.328 1 89.69 9 LEU B N 1
ATOM 907 C CA . LEU B 1 9 ? -12.641 -4.227 -9.711 1 89.69 9 LEU B CA 1
ATOM 908 C C . LEU B 1 9 ? -11.898 -2.953 -10.102 1 89.69 9 LEU B C 1
ATOM 910 O O . LEU B 1 9 ? -12.219 -1.869 -9.609 1 89.69 9 LEU B O 1
ATOM 914 N N . LYS B 1 10 ? -10.914 -3.094 -11.047 1 89.5 10 LYS B N 1
ATOM 915 C CA . LYS B 1 10 ? -10.055 -1.975 -11.422 1 89.5 10 LYS B CA 1
ATOM 916 C C . LYS B 1 10 ? -10.117 -1.713 -12.922 1 89.5 10 LYS B C 1
ATOM 918 O O . LYS B 1 10 ? -10.344 -2.633 -13.711 1 89.5 10 LYS B O 1
ATOM 923 N N . THR B 1 11 ? -9.977 -0.465 -13.312 1 91.56 11 THR B N 1
ATOM 924 C CA . THR B 1 11 ? -9.867 -0.072 -14.711 1 91.56 11 THR B CA 1
ATOM 925 C C . THR B 1 11 ? -8.742 0.941 -14.898 1 91.56 11 THR B C 1
ATOM 927 O O . THR B 1 11 ? -8.195 1.457 -13.922 1 91.56 11 THR B O 1
ATOM 930 N N . ASN B 1 12 ? -8.18 1.091 -16.203 1 92.94 12 ASN B N 1
ATOM 931 C CA . ASN B 1 12 ? -7.125 2.039 -16.547 1 92.94 12 ASN B CA 1
ATOM 932 C C . ASN B 1 12 ? -5.828 1.736 -15.797 1 92.94 12 ASN B C 1
ATOM 934 O O . ASN B 1 12 ? -5.199 2.643 -15.25 1 92.94 12 ASN B O 1
ATOM 938 N N . ILE B 1 13 ? -5.539 0.535 -15.727 1 93.94 13 ILE B N 1
ATOM 939 C CA . ILE B 1 13 ? -4.344 0.075 -15.031 1 93.94 13 ILE B CA 1
ATOM 940 C C . ILE B 1 13 ? -3.1 0.456 -15.828 1 93.94 13 ILE B C 1
ATOM 942 O O . ILE B 1 13 ? -2.977 0.105 -17 1 93.94 13 ILE B O 1
ATOM 946 N N . GLN B 1 14 ? -2.217 1.199 -15.234 1 95.56 14 GLN B N 1
ATOM 947 C CA . GLN B 1 14 ? -0.968 1.632 -15.852 1 95.56 14 GLN B CA 1
ATOM 948 C C . GLN B 1 14 ? 0.19 1.562 -14.859 1 95.56 14 GLN B C 1
ATOM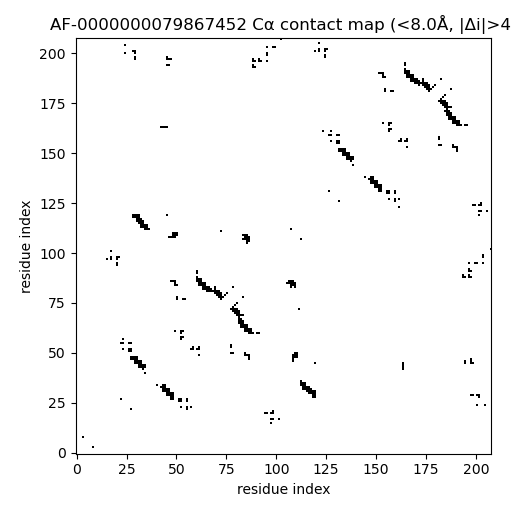 950 O O . GLN B 1 14 ? -0.008 1.729 -13.648 1 95.56 14 GLN B O 1
ATOM 955 N N . PRO B 1 15 ? 1.333 1.357 -15.406 1 95.5 15 PRO B N 1
ATOM 956 C CA . PRO B 1 15 ? 2.477 1.354 -14.484 1 95.5 15 PRO B CA 1
ATOM 957 C C . PRO B 1 15 ? 2.604 2.656 -13.695 1 95.5 15 PRO B C 1
ATOM 959 O O . PRO B 1 15 ? 2.367 3.736 -14.242 1 95.5 15 PRO B O 1
ATOM 962 N N . CYS B 1 16 ? 2.875 2.514 -12.43 1 95.88 16 CYS B N 1
ATOM 963 C CA . CYS B 1 16 ? 3.109 3.693 -11.609 1 95.88 16 CYS B CA 1
ATOM 964 C C . CYS B 1 16 ? 4.391 4.406 -12.023 1 95.88 16 CYS B C 1
ATOM 966 O O . CYS B 1 16 ? 5.461 3.797 -12.07 1 95.88 16 CYS B O 1
ATOM 968 N N . PRO B 1 17 ? 4.305 5.699 -12.312 1 95.19 17 PRO B N 1
ATOM 969 C CA . PRO B 1 17 ? 5.523 6.43 -12.68 1 95.19 17 PRO B CA 1
ATOM 970 C C . PRO B 1 17 ? 6.488 6.586 -11.508 1 95.19 17 PRO B C 1
ATOM 972 O O . PRO B 1 17 ? 6.059 6.758 -10.367 1 95.19 17 PRO B O 1
ATOM 975 N N . ILE B 1 18 ? 7.801 6.617 -11.883 1 95.62 18 ILE B N 1
ATOM 976 C CA . ILE B 1 18 ? 8.844 6.699 -10.867 1 95.62 18 ILE B CA 1
ATOM 977 C C . ILE B 1 18 ? 8.781 8.062 -10.18 1 95.62 18 ILE B C 1
ATOM 979 O O . ILE B 1 18 ? 9.109 8.18 -8.992 1 95.62 18 ILE B O 1
ATOM 983 N N . ASP B 1 19 ? 8.328 9.047 -10.828 1 95.25 19 ASP B N 1
ATOM 984 C CA . ASP B 1 19 ? 8.273 10.406 -10.289 1 95.25 19 ASP B CA 1
ATOM 985 C C . ASP B 1 19 ? 7.402 10.477 -9.047 1 95.25 19 ASP B C 1
ATOM 987 O O . ASP B 1 19 ? 7.668 11.266 -8.133 1 95.25 19 ASP B O 1
ATOM 991 N N . ARG B 1 20 ? 6.414 9.688 -9.008 1 92.81 20 ARG B N 1
ATOM 992 C CA . ARG B 1 20 ? 5.53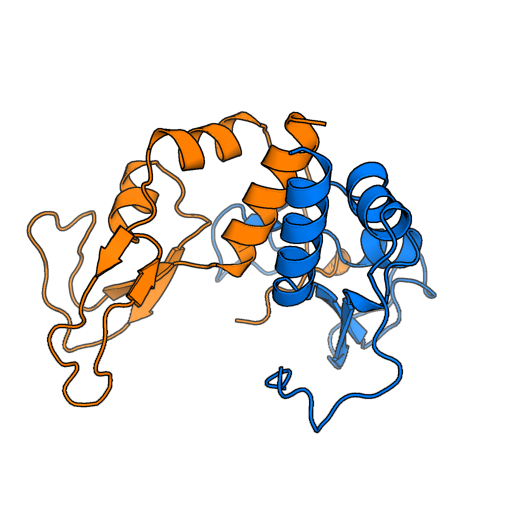9 9.664 -7.844 1 92.81 20 ARG B CA 1
ATOM 993 C C . ARG B 1 20 ? 6.281 9.164 -6.609 1 92.81 20 ARG B C 1
ATOM 995 O O . ARG B 1 20 ? 6.164 9.75 -5.527 1 92.81 20 ARG B O 1
ATOM 1002 N N . GLY B 1 21 ? 7.008 8.125 -6.809 1 94.25 21 GLY B N 1
ATOM 1003 C CA . GLY B 1 21 ? 7.828 7.625 -5.719 1 94.25 21 GLY B CA 1
ATOM 1004 C C . GLY B 1 21 ? 8.875 8.625 -5.262 1 94.25 21 GLY B C 1
ATOM 1005 O O . GLY B 1 21 ? 9.078 8.812 -4.062 1 94.25 21 GLY B O 1
ATOM 1006 N N . LYS B 1 22 ? 9.492 9.258 -6.195 1 96.44 22 LYS B N 1
ATOM 1007 C CA . LYS B 1 22 ? 10.531 10.234 -5.875 1 96.44 22 LYS B CA 1
ATOM 1008 C C . LYS B 1 22 ? 9.961 11.406 -5.082 1 96.44 22 LYS B C 1
ATOM 1010 O O . LYS B 1 22 ? 10.617 11.922 -4.176 1 96.44 22 LYS B O 1
ATOM 1015 N N . ARG B 1 23 ? 8.797 11.828 -5.395 1 96.56 23 ARG B N 1
ATOM 1016 C CA . ARG B 1 23 ? 8.148 12.922 -4.68 1 96.56 23 ARG B CA 1
ATOM 1017 C C . ARG B 1 23 ? 7.973 12.594 -3.203 1 96.56 23 ARG B C 1
ATOM 1019 O O . ARG B 1 23 ? 8.172 13.445 -2.34 1 96.56 23 ARG B O 1
ATOM 1026 N N . LEU B 1 24 ? 7.566 11.367 -2.955 1 97.06 24 LEU B N 1
ATOM 1027 C CA . LEU B 1 24 ? 7.414 10.93 -1.572 1 97.06 24 LEU B CA 1
ATOM 1028 C C . LEU B 1 24 ? 8.727 11.055 -0.811 1 97.06 24 LEU B C 1
ATOM 1030 O O . LEU B 1 24 ? 8.773 11.672 0.255 1 97.06 24 LEU B O 1
ATOM 1034 N N . TYR B 1 25 ? 9.773 10.57 -1.394 1 97.12 25 TYR B N 1
ATOM 1035 C CA . TYR B 1 25 ? 11.07 10.5 -0.729 1 97.12 25 TYR B CA 1
ATOM 1036 C C . TYR B 1 25 ? 11.711 11.883 -0.648 1 97.12 25 TYR B C 1
ATOM 1038 O O . TYR B 1 25 ? 12.469 12.172 0.281 1 97.12 25 TYR B O 1
ATOM 1046 N N . ASP B 1 26 ? 11.367 12.766 -1.592 1 97.44 26 ASP B N 1
ATOM 1047 C CA . ASP B 1 26 ? 11.984 14.086 -1.637 1 97.44 26 ASP B CA 1
ATOM 1048 C C . ASP B 1 26 ? 11.258 15.055 -0.703 1 97.44 26 ASP B C 1
ATOM 1050 O O . ASP B 1 26 ? 11.867 16 -0.19 1 97.44 26 ASP B O 1
ATOM 1054 N N . ASN B 1 27 ? 10.031 14.82 -0.396 1 97.44 27 ASN B N 1
ATOM 1055 C CA . ASN B 1 27 ? 9.242 15.891 0.208 1 97.44 27 ASN B CA 1
ATOM 1056 C C . ASN B 1 27 ? 8.695 15.484 1.573 1 97.44 27 ASN B C 1
ATOM 1058 O O . ASN B 1 27 ? 8.156 16.312 2.307 1 97.44 27 ASN B O 1
ATOM 1062 N N . CYS B 1 28 ? 8.773 14.219 1.968 1 97.44 28 CYS B N 1
ATOM 1063 C CA . CYS B 1 28 ? 8.195 13.75 3.219 1 97.44 28 CYS B CA 1
ATOM 1064 C C . CYS B 1 28 ? 9.242 13.055 4.082 1 97.44 28 CYS B C 1
ATOM 1066 O O . CYS B 1 28 ? 9.922 12.141 3.621 1 97.44 28 CYS B O 1
ATOM 1068 N N . ASN B 1 29 ? 9.266 13.5 5.336 1 96.94 29 ASN B N 1
ATOM 1069 C CA . ASN B 1 29 ? 10.211 12.93 6.285 1 96.94 29 ASN B CA 1
ATOM 1070 C C . ASN B 1 29 ? 9.531 11.953 7.238 1 96.94 29 ASN B C 1
ATOM 1072 O O . ASN B 1 29 ? 8.398 12.195 7.676 1 96.94 29 ASN B O 1
ATOM 1076 N N . VAL B 1 30 ? 10.211 10.82 7.461 1 97 30 VAL B N 1
ATOM 1077 C CA . VAL B 1 30 ? 9.805 9.992 8.594 1 97 30 VAL B CA 1
ATOM 1078 C C . VAL B 1 30 ? 10.156 10.695 9.898 1 97 30 VAL B C 1
ATOM 1080 O O . VAL B 1 30 ? 11.281 11.164 10.078 1 97 30 VAL B O 1
ATOM 1083 N N . VAL B 1 31 ? 9.203 10.688 10.812 1 97.56 31 VAL B N 1
ATOM 1084 C CA . VAL B 1 31 ? 9.43 11.484 12.008 1 97.56 31 VAL B CA 1
ATOM 1085 C C . VAL B 1 31 ? 9.094 10.672 13.25 1 97.56 31 VAL B C 1
ATOM 1087 O O . VAL B 1 31 ? 8.398 9.656 13.164 1 97.56 31 VAL B O 1
ATOM 1090 N N . LEU B 1 32 ? 9.641 11.055 14.336 1 95.69 32 LEU B N 1
ATOM 1091 C CA . LEU B 1 32 ? 9.203 10.656 15.664 1 95.69 32 LEU B CA 1
ATOM 1092 C C . LEU B 1 32 ? 8.25 11.688 16.266 1 95.69 32 LEU B C 1
ATOM 1094 O O . LEU B 1 32 ? 8.438 12.891 16.078 1 95.69 32 LEU B O 1
ATOM 1098 N N . TYR B 1 33 ? 7.18 11.188 16.984 1 94.31 33 TYR B N 1
ATOM 1099 C CA . TYR B 1 33 ? 6.238 12.141 17.562 1 94.31 33 TYR B CA 1
ATOM 1100 C C . TYR B 1 33 ? 5.566 11.547 18.797 1 94.31 33 TYR B C 1
ATOM 1102 O O . TYR B 1 33 ? 5.547 10.328 18.984 1 94.31 33 TYR B O 1
ATOM 1110 N N . ASP B 1 34 ? 5.074 12.469 19.641 1 90.5 34 ASP B N 1
ATOM 1111 C CA . ASP B 1 34 ? 4.246 12.117 20.781 1 90.5 34 ASP B CA 1
ATOM 1112 C C . ASP B 1 34 ? 2.783 12.484 20.547 1 90.5 34 ASP B C 1
ATOM 1114 O O . ASP B 1 34 ? 2.488 13.492 19.891 1 90.5 34 ASP B O 1
ATOM 1118 N N . TRP B 1 35 ? 1.964 11.648 21.078 1 87.19 35 TRP B N 1
ATOM 1119 C CA . TRP B 1 35 ? 0.549 12 21.016 1 87.19 35 TRP B CA 1
ATOM 1120 C C . TRP B 1 35 ? 0.187 13.008 22.094 1 87.19 35 TRP B C 1
ATOM 1122 O O . TRP B 1 35 ? 0.671 12.906 23.234 1 87.19 35 TRP B O 1
ATOM 1132 N N . ILE B 1 36 ? -0.635 14.055 21.734 1 82.88 36 ILE B N 1
ATOM 1133 C CA . ILE B 1 36 ? -1.101 15.031 22.719 1 82.88 36 ILE B CA 1
ATOM 1134 C C . ILE B 1 36 ? -2.004 14.359 23.734 1 82.88 36 ILE B C 1
ATOM 1136 O O . ILE B 1 36 ? -1.846 14.562 24.953 1 82.88 36 ILE B O 1
ATOM 1140 N N . GLU B 1 37 ? -3.121 13.688 23.438 1 70.19 37 GLU B N 1
ATOM 1141 C CA . GLU B 1 37 ? -4.062 13.102 24.391 1 70.19 37 GLU B CA 1
ATOM 1142 C C . GLU B 1 37 ? -3.627 11.703 24.812 1 70.19 37 GLU B C 1
ATOM 1144 O O . GLU B 1 37 ? -4.445 10.906 25.266 1 70.19 37 GLU B O 1
ATOM 1149 N N . SER B 1 38 ? -2.328 11.484 24.859 1 63.44 38 SER B N 1
ATOM 1150 C CA . SER B 1 38 ? -1.916 10.086 24.922 1 63.44 38 SER B CA 1
ATOM 1151 C C . SER B 1 38 ? -1.862 9.594 26.375 1 63.44 38 SER B C 1
ATOM 1153 O O . SER B 1 38 ? -0.889 8.953 26.781 1 63.44 38 SER B O 1
ATOM 1155 N N . GLU B 1 39 ? -2.676 10.023 27.188 1 62.19 39 GLU B N 1
ATOM 1156 C CA . GLU B 1 39 ? -2.566 9.344 28.469 1 62.19 39 GLU B CA 1
ATOM 1157 C C . GLU B 1 39 ? -2.432 7.836 28.281 1 62.19 39 GLU B C 1
ATOM 1159 O O . GLU B 1 39 ? -1.688 7.18 29.016 1 62.19 39 GLU B O 1
ATOM 1164 N N . ASN B 1 40 ? -3.113 7.293 27.312 1 62.28 40 ASN B N 1
ATOM 1165 C CA . ASN B 1 40 ? -3.168 5.836 27.219 1 62.28 40 ASN B CA 1
ATOM 1166 C C . ASN B 1 40 ? -2.211 5.312 26.141 1 62.28 40 ASN B C 1
ATOM 1168 O O . ASN B 1 40 ? -2.23 4.121 25.828 1 62.28 40 ASN B O 1
ATOM 1172 N N . ARG B 1 41 ? -1.537 6.094 25.562 1 64.06 41 ARG B N 1
ATOM 1173 C CA . ARG B 1 41 ? -0.525 5.641 24.609 1 64.06 41 ARG B CA 1
ATOM 1174 C C . ARG B 1 41 ? 0.819 6.305 24.875 1 64.06 41 ARG B C 1
ATOM 1176 O O . ARG B 1 41 ? 1.261 7.164 24.109 1 64.06 41 ARG B O 1
ATOM 1183 N N . PRO B 1 42 ? 1.341 5.84 26.078 1 68.94 42 PRO B N 1
ATOM 1184 C CA . PRO B 1 42 ? 2.645 6.414 26.422 1 68.94 42 PRO B CA 1
ATOM 1185 C C . PRO B 1 42 ? 3.754 5.965 25.469 1 68.94 42 PRO B C 1
ATOM 1187 O O . PRO B 1 42 ? 3.73 4.832 24.984 1 68.94 42 PRO B O 1
ATOM 1190 N N . GLY B 1 43 ? 4.559 6.973 24.922 1 79.81 43 GLY B N 1
ATOM 1191 C CA . GLY B 1 43 ? 5.758 6.691 24.141 1 79.81 43 GLY B CA 1
ATOM 1192 C C . GLY B 1 43 ? 5.75 7.344 22.766 1 79.81 43 GLY B C 1
ATOM 1193 O O . GLY B 1 43 ? 4.688 7.684 22.25 1 79.81 43 GLY B O 1
ATOM 1194 N N . GLN B 1 44 ? 6.941 7.547 22.359 1 88.56 44 GLN B N 1
ATOM 1195 C CA . GLN B 1 44 ? 7.145 8.148 21.047 1 88.56 44 GLN B CA 1
ATOM 1196 C C . GLN B 1 44 ? 6.758 7.18 19.938 1 88.56 44 GLN B C 1
ATOM 1198 O O . GLN B 1 44 ? 7.008 5.977 20.031 1 88.56 44 GLN B O 1
ATOM 1203 N N . GLU B 1 45 ? 6.09 7.703 18.922 1 91.25 45 GLU B N 1
ATOM 1204 C CA . GLU B 1 45 ? 5.711 6.906 17.766 1 91.25 45 GLU B CA 1
ATOM 1205 C C . GLU B 1 45 ? 6.492 7.336 16.531 1 91.25 45 GLU B C 1
ATOM 1207 O O . GLU B 1 45 ? 7.164 8.367 16.531 1 91.25 45 GLU B O 1
ATOM 1212 N N . VAL B 1 46 ? 6.512 6.395 15.508 1 94.94 46 VAL B N 1
ATOM 1213 C CA . VAL B 1 46 ? 7.184 6.656 14.242 1 94.94 46 VAL B CA 1
ATOM 1214 C C . VAL B 1 46 ? 6.156 6.711 13.109 1 94.94 46 VAL B C 1
ATOM 1216 O O . VAL B 1 46 ? 5.207 5.918 13.086 1 94.94 46 VAL B O 1
ATOM 1219 N N . GLY B 1 47 ? 6.301 7.695 12.266 1 96.75 47 GLY B N 1
ATOM 1220 C CA . GLY B 1 47 ? 5.418 7.734 11.109 1 96.75 47 GLY B CA 1
ATOM 1221 C C . GLY B 1 47 ? 5.664 8.93 10.211 1 96.75 47 GLY B C 1
ATOM 1222 O O . GLY B 1 47 ? 6.805 9.383 10.062 1 96.75 47 GLY B O 1
ATOM 1223 N N . LEU B 1 48 ? 4.605 9.258 9.438 1 97.38 48 LEU B N 1
ATOM 1224 C CA . LEU B 1 48 ? 4.594 10.406 8.539 1 97.38 48 LEU B CA 1
ATOM 1225 C C . LEU B 1 48 ? 3.529 11.414 8.961 1 97.38 48 LEU B C 1
ATOM 1227 O O . LEU B 1 48 ? 2.645 11.094 9.758 1 97.38 48 LEU B O 1
ATOM 1231 N N . ILE B 1 49 ? 3.686 12.586 8.445 1 96.5 49 ILE B N 1
ATOM 1232 C CA . ILE B 1 49 ? 2.688 13.625 8.656 1 96.5 49 ILE B CA 1
ATOM 1233 C C . ILE B 1 49 ? 1.789 13.734 7.426 1 96.5 49 ILE B C 1
ATOM 1235 O O . ILE B 1 49 ? 2.268 14.016 6.324 1 96.5 49 ILE B O 1
ATOM 1239 N N . ALA B 1 50 ? 0.482 13.516 7.625 1 96.75 50 ALA B N 1
ATOM 1240 C CA . ALA B 1 50 ? -0.467 13.469 6.516 1 96.75 50 ALA B CA 1
ATOM 1241 C C . ALA B 1 50 ? -0.441 14.773 5.719 1 96.75 50 ALA B C 1
ATOM 1243 O O . ALA B 1 50 ? -0.52 14.758 4.488 1 96.75 50 ALA B O 1
ATOM 1244 N N . GLN B 1 51 ? -0.319 15.922 6.359 1 95.94 51 GLN B N 1
ATOM 1245 C CA . GLN B 1 51 ? -0.326 17.219 5.707 1 95.94 51 GLN B CA 1
ATOM 1246 C C . GLN B 1 51 ? 0.86 17.375 4.762 1 95.94 51 GLN B C 1
ATOM 1248 O O . GLN B 1 51 ? 0.755 18.031 3.725 1 95.94 51 GLN B O 1
ATOM 1253 N N . ASP B 1 52 ? 1.964 16.75 5.102 1 96.62 52 ASP B N 1
ATOM 1254 C CA . ASP B 1 52 ? 3.125 16.781 4.215 1 96.62 52 ASP B CA 1
ATOM 1255 C C . ASP B 1 52 ? 2.838 16.047 2.91 1 96.62 52 ASP B C 1
ATOM 1257 O O . ASP B 1 52 ? 3.26 16.484 1.838 1 96.62 52 ASP B O 1
ATOM 1261 N N . LEU B 1 53 ? 2.152 14.945 3.035 1 96.5 53 LEU B N 1
ATOM 1262 C CA . LEU B 1 53 ? 1.771 14.188 1.849 1 96.5 53 LEU B CA 1
ATOM 1263 C C . LEU B 1 53 ? 0.858 15.016 0.947 1 96.5 53 LEU B C 1
ATOM 1265 O O . LEU B 1 53 ? 1.041 15.039 -0.272 1 96.5 53 LEU B O 1
ATOM 1269 N N . VAL B 1 54 ? -0.104 15.672 1.562 1 94.81 54 VAL B N 1
ATOM 1270 C CA . VAL B 1 54 ? -1.018 16.516 0.793 1 94.81 54 VAL B CA 1
ATOM 1271 C C . VAL B 1 54 ? -0.236 17.625 0.095 1 94.81 54 VAL B C 1
ATOM 1273 O O . VAL B 1 54 ? -0.432 17.875 -1.096 1 94.81 54 VAL B O 1
ATOM 1276 N N . SER B 1 55 ? 0.7 18.234 0.788 1 95.5 55 SER B N 1
ATOM 1277 C CA . SER B 1 55 ? 1.508 19.312 0.24 1 95.5 55 SER B CA 1
ATOM 1278 C C . SER B 1 55 ? 2.365 18.828 -0.925 1 95.5 55 SER B C 1
ATOM 1280 O O . SER B 1 55 ? 2.645 19.594 -1.854 1 95.5 55 SER B O 1
ATOM 1282 N N . ALA B 1 56 ? 2.688 17.562 -0.887 1 95.81 56 ALA B N 1
ATOM 1283 C CA . ALA B 1 56 ? 3.49 16.969 -1.949 1 95.81 56 ALA B CA 1
ATOM 1284 C C . ALA B 1 56 ? 2.605 16.453 -3.08 1 95.81 56 ALA B C 1
ATOM 1286 O O . ALA B 1 56 ? 3.092 15.797 -4.008 1 95.81 56 ALA B O 1
ATOM 1287 N N . HIS B 1 57 ? 1.363 16.609 -3.018 1 93.25 57 HIS B N 1
ATOM 1288 C CA . HIS B 1 57 ? 0.375 16.219 -4.012 1 93.25 57 HIS B CA 1
ATOM 1289 C C . HIS B 1 57 ? 0.263 14.695 -4.094 1 93.25 57 HIS B C 1
ATOM 1291 O O . HIS B 1 57 ? 0.078 14.141 -5.18 1 93.25 57 HIS B O 1
ATOM 1297 N N . LEU B 1 58 ? 0.455 14.062 -3.006 1 94.31 58 LEU B N 1
ATOM 1298 C CA . LEU B 1 58 ? 0.298 12.617 -2.885 1 94.31 58 LEU B CA 1
ATOM 1299 C C . LEU B 1 58 ? -0.961 12.273 -2.096 1 94.31 58 LEU B C 1
ATOM 1301 O O . LEU B 1 58 ? -0.899 11.531 -1.112 1 94.31 58 LEU B O 1
ATOM 1305 N N . THR B 1 59 ? -2.086 12.68 -2.611 1 92.12 59 THR B N 1
ATOM 1306 C CA . THR B 1 59 ? -3.352 12.578 -1.895 1 92.12 59 THR B CA 1
ATOM 1307 C C . THR B 1 59 ? -3.875 11.141 -1.926 1 92.12 59 THR B C 1
ATOM 1309 O O . THR B 1 59 ? -4.746 10.773 -1.133 1 92.12 59 THR B O 1
ATOM 1312 N N . ASP B 1 60 ? -3.324 10.383 -2.863 1 89.75 60 ASP B N 1
ATOM 1313 C CA . ASP B 1 60 ? -3.713 8.977 -2.934 1 89.75 60 ASP B CA 1
ATOM 1314 C C . ASP B 1 60 ? -3.18 8.195 -1.732 1 89.75 60 ASP B C 1
ATOM 1316 O O . ASP B 1 60 ? -3.605 7.066 -1.479 1 89.75 60 ASP B O 1
ATOM 1320 N N . LEU B 1 61 ? -2.316 8.789 -0.965 1 93.94 61 LEU B N 1
ATOM 1321 C CA . LEU B 1 61 ? -1.715 8.125 0.186 1 93.94 61 LEU B CA 1
ATOM 1322 C C . LEU B 1 61 ? -2.426 8.523 1.476 1 93.94 61 LEU B C 1
ATOM 1324 O O . LEU B 1 61 ? -1.976 8.172 2.57 1 93.94 61 LEU B O 1
ATOM 1328 N N . ILE B 1 62 ? -3.539 9.203 1.336 1 93.56 62 ILE B N 1
ATOM 1329 C CA . ILE B 1 62 ? -4.207 9.727 2.525 1 93.56 62 ILE B CA 1
ATOM 1330 C C . ILE B 1 62 ? -5.656 9.25 2.549 1 93.56 62 ILE B C 1
ATOM 1332 O O . ILE B 1 62 ? -6.258 9.016 1.498 1 93.56 62 ILE B O 1
ATOM 1336 N N . SER B 1 63 ? -6.109 9.047 3.719 1 90.5 63 SER B N 1
ATOM 1337 C CA . SER B 1 63 ? -7.531 8.836 3.951 1 90.5 63 SER B CA 1
ATOM 1338 C C . SER B 1 63 ? -8.086 9.867 4.934 1 90.5 63 SER B C 1
ATOM 1340 O O . SER B 1 63 ? -7.336 10.445 5.723 1 90.5 63 SER B O 1
ATOM 1342 N N . VAL B 1 64 ? -9.398 10.031 4.785 1 91.38 64 VAL B N 1
ATOM 1343 C CA . VAL B 1 64 ? -10.047 11.039 5.621 1 91.38 64 VAL B CA 1
ATOM 1344 C C . VAL B 1 64 ? -11.031 10.367 6.57 1 91.38 64 VAL B C 1
ATOM 1346 O O . VAL B 1 64 ? -11.812 9.508 6.156 1 91.38 64 VAL B O 1
ATOM 1349 N N . PHE B 1 65 ? -10.859 10.711 7.832 1 91.56 65 PHE B N 1
ATOM 1350 C CA . PHE B 1 65 ? -11.836 10.297 8.836 1 91.56 65 PHE B CA 1
ATOM 1351 C C . PHE B 1 65 ? -12.594 11.5 9.375 1 91.56 65 PHE B C 1
ATOM 1353 O O . PHE B 1 65 ? -11.992 12.484 9.805 1 91.56 65 PHE B O 1
ATOM 1360 N N . TYR B 1 66 ? -13.922 11.383 9.32 1 93.38 66 TYR B N 1
ATOM 1361 C CA . TYR B 1 66 ? -14.734 12.492 9.812 1 93.38 66 TYR B CA 1
ATOM 1362 C C . TYR B 1 66 ? -14.93 12.406 11.32 1 93.38 66 TYR B C 1
ATOM 1364 O O . TYR B 1 66 ? -15.273 11.344 11.844 1 93.38 66 TYR B O 1
ATOM 1372 N N . ARG B 1 67 ? -14.562 13.453 11.922 1 92.75 67 ARG B N 1
ATOM 1373 C CA . ARG B 1 67 ? -14.68 13.586 13.375 1 92.75 67 ARG B CA 1
ATOM 1374 C C . ARG B 1 67 ? -15.133 14.992 13.766 1 92.75 67 ARG B C 1
ATOM 1376 O O . ARG B 1 67 ? -14.516 15.977 13.352 1 92.75 67 ARG B O 1
ATOM 1383 N N . ASP B 1 68 ? -16.125 15.078 14.703 1 93.25 68 ASP B N 1
ATOM 1384 C CA . ASP B 1 68 ? -16.719 16.359 15.07 1 93.25 68 ASP B CA 1
ATOM 1385 C C . ASP B 1 68 ? -15.766 17.172 15.953 1 93.25 68 ASP B C 1
ATOM 1387 O O . ASP B 1 68 ? -15.867 18.391 16.031 1 93.25 68 ASP B O 1
ATOM 1391 N N . ASP B 1 69 ? -14.883 16.547 16.641 1 91.81 69 ASP B N 1
ATOM 1392 C CA . ASP B 1 69 ? -14.055 17.219 17.641 1 91.81 69 ASP B CA 1
ATOM 1393 C C . ASP B 1 69 ? -12.781 17.781 17.016 1 91.81 69 ASP B C 1
ATOM 1395 O O . ASP B 1 69 ? -11.953 18.391 17.703 1 91.81 69 ASP B O 1
ATOM 1399 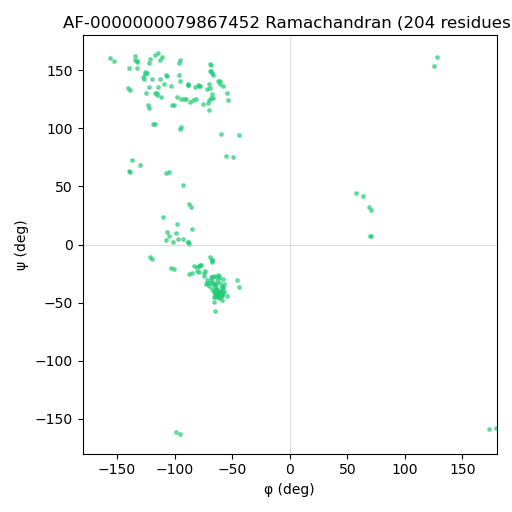N N . ILE B 1 70 ? -12.609 17.656 15.758 1 91.88 70 ILE B N 1
ATOM 1400 C CA . ILE B 1 70 ? -11.43 18.172 15.086 1 91.88 70 ILE B CA 1
ATOM 1401 C C . ILE B 1 70 ? -11.695 19.609 14.633 1 91.88 70 ILE B C 1
ATOM 1403 O O . ILE B 1 70 ? -12.648 19.875 13.891 1 91.88 70 ILE B O 1
ATOM 1407 N N . GLN B 1 71 ? -10.789 20.531 15.055 1 92.12 71 GLN B N 1
ATOM 1408 C CA . GLN B 1 71 ? -10.93 21.953 14.711 1 92.12 71 GLN B CA 1
ATOM 1409 C C . GLN B 1 71 ? -10.094 22.297 13.477 1 92.12 71 GLN B C 1
ATOM 1411 O O . GLN B 1 71 ? -9.211 21.531 13.086 1 92.12 71 GLN B O 1
ATOM 1416 N N . GLU B 1 72 ? -10.523 23.359 12.836 1 92.12 72 GLU B N 1
ATOM 1417 C CA . GLU B 1 72 ? -9.75 23.891 11.719 1 92.12 72 GLU B CA 1
ATOM 1418 C C . GLU B 1 72 ? -8.352 24.312 12.156 1 92.12 72 GLU B C 1
ATOM 1420 O O . GLU B 1 72 ? -8.18 24.875 13.234 1 92.12 72 GLU B O 1
ATOM 1425 N N . GLY B 1 73 ? -7.363 23.969 11.305 1 92 73 GLY B N 1
ATOM 1426 C CA . GLY B 1 73 ? -6 24.391 11.602 1 92 73 GLY B CA 1
ATOM 1427 C C . GLY B 1 73 ? -5.602 25.672 10.898 1 92 73 GLY B C 1
ATOM 1428 O O . GLY B 1 73 ? -6.461 26.484 10.539 1 92 73 GLY B O 1
ATOM 1429 N N . ASP B 1 74 ? -4.191 25.938 10.836 1 91.25 74 ASP B N 1
ATOM 1430 C CA . ASP B 1 74 ? -3.648 27.172 10.281 1 91.25 74 ASP B CA 1
ATOM 1431 C C . ASP B 1 74 ? -3.922 27.266 8.781 1 91.25 74 ASP B C 1
ATOM 1433 O O . ASP B 1 74 ? -4.133 28.359 8.25 1 91.25 74 ASP B O 1
ATOM 1437 N N . ASP B 1 75 ? -3.918 26.141 8.062 1 91.06 75 ASP B N 1
ATOM 1438 C CA . ASP B 1 75 ? -4.215 26.062 6.637 1 91.06 75 ASP B CA 1
ATOM 1439 C C . ASP B 1 75 ? -5.461 25.219 6.379 1 91.06 75 ASP B C 1
ATOM 1441 O O . ASP B 1 75 ? -5.395 23.984 6.391 1 91.06 75 ASP B O 1
ATOM 1445 N N . PRO B 1 76 ? -6.52 25.906 6.094 1 87.38 76 PRO B N 1
ATOM 1446 C CA . PRO B 1 76 ? -7.785 25.172 5.945 1 87.38 76 PRO B CA 1
ATOM 1447 C C . PRO B 1 76 ? -7.754 24.156 4.809 1 87.38 76 PRO B C 1
ATOM 1449 O O . PRO B 1 76 ? -8.492 23.172 4.844 1 87.38 76 PRO B O 1
ATOM 1452 N N . ALA B 1 77 ? -6.918 24.469 3.84 1 85.56 77 ALA B N 1
ATOM 1453 C CA . ALA B 1 77 ? -6.82 23.531 2.729 1 85.56 77 ALA B CA 1
ATOM 1454 C C . ALA B 1 77 ? -6.172 22.219 3.174 1 85.56 77 ALA B C 1
ATOM 1456 O O . ALA B 1 77 ? -6.508 21.156 2.668 1 85.56 77 ALA B O 1
ATOM 1457 N N . LEU B 1 78 ? -5.336 22.281 4.184 1 90.25 78 LEU B N 1
ATOM 1458 C CA . LEU B 1 78 ? -4.598 21.125 4.695 1 90.25 78 LEU B CA 1
ATOM 1459 C C . LEU B 1 78 ? -5.227 20.609 5.984 1 90.25 78 LEU B C 1
ATOM 1461 O O . LEU B 1 78 ? -5.039 19.438 6.344 1 90.25 78 LEU B O 1
ATOM 1465 N N . GLU B 1 79 ? -5.969 21.484 6.574 1 92.38 79 GLU B N 1
ATOM 1466 C CA . GLU B 1 79 ? -6.477 21.156 7.906 1 92.38 79 GLU B CA 1
ATOM 1467 C C . GLU B 1 79 ? -7.926 21.609 8.062 1 92.38 79 GLU B C 1
ATOM 1469 O O . GLU B 1 79 ? -8.227 22.438 8.938 1 92.38 79 GLU B O 1
ATOM 1474 N N . PRO B 1 80 ? -8.742 21.031 7.281 1 91 80 PRO B N 1
ATOM 1475 C CA . PRO B 1 80 ? -10.156 21.391 7.406 1 91 80 PRO B CA 1
ATOM 1476 C C . PRO B 1 80 ? -10.781 20.906 8.711 1 91 80 PRO B C 1
ATOM 1478 O O . PRO B 1 80 ? -10.32 19.906 9.281 1 91 80 PRO B O 1
ATOM 1481 N N . PRO B 1 81 ? -11.836 21.625 9.102 1 93.81 81 PRO B N 1
ATOM 1482 C CA . PRO B 1 81 ? -12.523 21.172 10.32 1 93.81 81 PRO B CA 1
ATOM 1483 C C . PRO B 1 81 ? -13.258 19.859 10.125 1 93.81 81 PRO B C 1
ATOM 1485 O O . PRO B 1 81 ? -13.664 19.531 9.008 1 93.81 81 PRO B O 1
ATOM 1488 N N . LYS B 1 82 ? -13.336 19.125 11.156 1 95 82 LYS B N 1
ATOM 1489 C CA . LYS B 1 82 ? -14.133 17.906 11.273 1 95 82 LYS B CA 1
ATOM 1490 C C . LYS B 1 82 ? -13.555 16.781 10.422 1 95 82 LYS B C 1
ATOM 1492 O O . LYS B 1 82 ? -14.203 15.75 10.234 1 95 82 LYS B O 1
ATOM 1497 N N . GLN B 1 83 ? -12.32 17.062 9.844 1 93.88 83 GLN B N 1
ATOM 1498 C CA . GLN B 1 83 ? -11.68 16.031 9.039 1 93.88 83 GLN B CA 1
ATOM 1499 C C . GLN B 1 83 ? -10.297 15.688 9.586 1 93.88 83 GLN B C 1
ATOM 1501 O O . GLN B 1 83 ? -9.422 16.562 9.672 1 93.88 83 GLN B O 1
ATOM 1506 N N . GLN B 1 84 ? -10.172 14.477 9.984 1 92.38 84 GLN B N 1
ATOM 1507 C CA . GLN B 1 84 ? -8.867 13.961 10.359 1 92.38 84 GLN B CA 1
ATOM 1508 C C . GLN B 1 84 ? -8.195 13.242 9.188 1 92.38 84 GLN B C 1
ATOM 1510 O O . GLN B 1 84 ? -8.781 12.336 8.594 1 92.38 84 GLN B O 1
ATOM 1515 N N . LEU B 1 85 ? -7 13.734 8.93 1 93.94 85 LEU B N 1
ATOM 1516 C CA . LEU B 1 85 ? -6.246 13.078 7.871 1 93.94 85 LEU B CA 1
ATOM 1517 C C . LEU B 1 85 ? -5.418 11.93 8.422 1 93.94 85 LEU B C 1
ATOM 1519 O O . LEU B 1 85 ? -4.84 12.039 9.508 1 93.94 85 LEU B O 1
ATOM 1523 N N . ASN B 1 86 ? -5.426 10.812 7.676 1 93.75 86 ASN B N 1
ATOM 1524 C CA . ASN B 1 86 ? -4.668 9.617 8.047 1 93.75 86 ASN B CA 1
ATOM 1525 C C . ASN B 1 86 ? -3.773 9.148 6.902 1 93.75 86 ASN B C 1
ATOM 1527 O O . ASN B 1 86 ? -4.176 9.18 5.738 1 93.75 86 ASN B O 1
ATOM 1531 N N . VAL B 1 87 ? -2.607 8.695 7.355 1 95.56 87 VAL B N 1
ATOM 1532 C CA . VAL B 1 87 ? -1.687 8.141 6.371 1 95.56 87 VAL B CA 1
ATOM 1533 C C . VAL B 1 87 ? -2.066 6.691 6.07 1 95.56 87 VAL B C 1
ATOM 1535 O O . VAL B 1 87 ? -2.381 5.926 6.984 1 95.56 87 VAL B O 1
ATOM 1538 N N . ASP B 1 88 ? -2.057 6.34 4.781 1 93.44 88 ASP B N 1
ATOM 1539 C CA . ASP B 1 88 ? -2.283 4.961 4.363 1 93.44 88 ASP B CA 1
ATOM 1540 C C . ASP B 1 88 ? -0.96 4.223 4.156 1 93.44 88 ASP B C 1
ATOM 1542 O O . ASP B 1 88 ? -0.396 4.25 3.061 1 93.44 88 ASP B O 1
ATOM 1546 N N . TYR B 1 89 ? -0.603 3.469 5.125 1 93.69 89 TYR B N 1
ATOM 1547 C CA . TYR B 1 89 ? 0.717 2.85 5.086 1 93.69 89 TYR B CA 1
ATOM 1548 C C . TYR B 1 89 ? 0.729 1.644 4.156 1 93.69 89 TYR B C 1
ATOM 1550 O O . TYR B 1 89 ? 1.795 1.175 3.748 1 93.69 89 TYR B O 1
ATOM 1558 N N . SER B 1 90 ? -0.386 1.104 3.818 1 92.12 90 SER B N 1
ATOM 1559 C CA . SER B 1 90 ? -0.423 0.064 2.795 1 92.12 90 SER B CA 1
ATOM 1560 C C . SER B 1 90 ? 0.035 0.602 1.443 1 92.12 90 SER B C 1
ATOM 1562 O O . SER B 1 90 ? 0.818 -0.046 0.745 1 92.12 90 SER B O 1
ATOM 1564 N N . ARG B 1 91 ? -0.44 1.827 1.146 1 93.44 91 ARG B N 1
ATOM 1565 C CA . ARG B 1 91 ? -0.041 2.453 -0.109 1 93.44 91 ARG B CA 1
ATOM 1566 C C . ARG B 1 91 ? 1.417 2.896 -0.061 1 93.44 91 ARG B C 1
ATOM 1568 O O . ARG B 1 91 ? 2.115 2.865 -1.077 1 93.44 91 ARG B O 1
ATOM 1575 N N . ILE B 1 92 ? 1.875 3.246 1.101 1 95.69 92 ILE B N 1
ATOM 1576 C CA . ILE B 1 92 ? 3.285 3.582 1.269 1 95.69 92 ILE B CA 1
ATOM 1577 C C . ILE B 1 92 ? 4.145 2.354 0.977 1 95.69 92 ILE B C 1
ATOM 1579 O O . ILE B 1 92 ? 5.215 2.467 0.373 1 95.69 92 ILE B O 1
ATOM 1583 N N . ALA B 1 93 ? 3.678 1.212 1.392 1 95.31 93 ALA B N 1
ATOM 1584 C CA . ALA B 1 93 ? 4.402 -0.025 1.105 1 95.31 93 ALA B CA 1
ATOM 1585 C C . ALA B 1 93 ? 4.535 -0.246 -0.398 1 95.31 93 ALA B C 1
ATOM 1587 O O . ALA B 1 93 ? 5.586 -0.682 -0.875 1 95.31 93 ALA B O 1
ATOM 1588 N N . ALA B 1 94 ? 3.502 0.039 -1.137 1 95.56 94 ALA B N 1
ATOM 1589 C CA . ALA B 1 94 ? 3.547 -0.08 -2.592 1 95.56 94 ALA B CA 1
ATOM 1590 C C . ALA B 1 94 ? 4.555 0.897 -3.191 1 95.56 94 ALA B C 1
ATOM 1592 O O . ALA B 1 94 ? 5.324 0.536 -4.086 1 95.56 94 ALA B O 1
ATOM 1593 N N . TYR B 1 95 ? 4.59 2.113 -2.717 1 96.06 95 TYR B N 1
ATOM 1594 C CA . TYR B 1 95 ? 5.551 3.104 -3.191 1 96.06 95 TYR B CA 1
ATOM 1595 C C . TYR B 1 95 ? 6.977 2.664 -2.895 1 96.06 95 TYR B C 1
ATOM 1597 O O . TYR B 1 95 ? 7.871 2.832 -3.729 1 96.06 95 TYR B O 1
ATOM 1605 N N . ASN B 1 96 ? 7.168 2.139 -1.684 1 96.62 96 ASN B N 1
ATOM 1606 C CA . ASN B 1 96 ? 8.492 1.625 -1.342 1 96.62 96 ASN B CA 1
ATOM 1607 C C . ASN B 1 96 ? 8.922 0.512 -2.291 1 96.62 96 ASN B C 1
ATOM 1609 O O . ASN B 1 96 ? 10.078 0.458 -2.703 1 96.62 96 ASN B O 1
ATOM 1613 N N . MET B 1 97 ? 7.988 -0.347 -2.588 1 96.25 97 MET B N 1
ATOM 1614 C CA . MET B 1 97 ? 8.305 -1.413 -3.535 1 96.25 97 MET B CA 1
ATOM 1615 C C . MET B 1 97 ? 8.75 -0.837 -4.875 1 96.25 97 MET B C 1
ATOM 1617 O O . MET B 1 97 ? 9.734 -1.302 -5.453 1 96.25 97 MET B O 1
ATOM 1621 N N . LYS B 1 98 ? 8.047 0.164 -5.332 1 96.12 98 LYS B N 1
ATOM 1622 C CA . LYS B 1 98 ? 8.398 0.813 -6.59 1 96.12 98 LYS B CA 1
ATOM 1623 C C . LYS B 1 98 ? 9.805 1.401 -6.531 1 96.12 98 LYS B C 1
ATOM 1625 O O . LYS B 1 98 ? 10.578 1.268 -7.48 1 96.12 98 LYS B O 1
ATOM 1630 N N . MET B 1 99 ? 10.117 2.023 -5.492 1 96.31 99 MET B N 1
ATOM 1631 C CA . MET B 1 99 ? 11.422 2.66 -5.332 1 96.31 99 MET B CA 1
ATOM 1632 C C . MET B 1 99 ? 12.531 1.616 -5.258 1 96.31 99 MET B C 1
ATOM 1634 O O . MET B 1 99 ? 13.609 1.809 -5.82 1 96.31 99 MET B O 1
ATOM 1638 N N . ILE B 1 100 ? 12.266 0.543 -4.605 1 95.94 100 ILE B N 1
ATOM 1639 C CA . ILE B 1 100 ? 13.234 -0.545 -4.539 1 95.94 100 ILE B CA 1
ATOM 1640 C C . ILE B 1 100 ? 13.445 -1.138 -5.93 1 95.94 100 ILE B C 1
ATOM 1642 O O . ILE B 1 100 ? 14.586 -1.401 -6.332 1 95.94 100 ILE B O 1
ATOM 1646 N N . GLN B 1 101 ? 12.359 -1.326 -6.66 1 93.88 101 GLN B N 1
ATOM 1647 C CA . GLN B 1 101 ? 12.461 -1.831 -8.023 1 93.88 101 GLN B CA 1
ATOM 1648 C C . GLN B 1 101 ? 13.336 -0.927 -8.883 1 93.88 101 GLN B C 1
ATOM 1650 O O . GLN B 1 101 ? 14.125 -1.411 -9.703 1 93.88 101 GLN B O 1
ATOM 1655 N N . HIS B 1 102 ? 13.227 0.305 -8.641 1 92.88 102 HIS B N 1
ATOM 1656 C CA . HIS B 1 102 ? 13.992 1.291 -9.398 1 92.88 102 HIS B CA 1
ATOM 1657 C C . HIS B 1 102 ? 15.477 1.219 -9.047 1 92.88 102 HIS B C 1
ATOM 1659 O O . HIS B 1 102 ? 16.328 1.452 -9.898 1 92.88 102 HIS B O 1
ATOM 1665 N N . LEU B 1 103 ? 15.766 0.912 -7.859 1 91.94 103 LEU B N 1
ATOM 1666 C CA . LEU B 1 103 ? 17.141 0.901 -7.375 1 91.94 103 LEU B CA 1
ATOM 1667 C C . LEU B 1 103 ? 17.828 -0.415 -7.723 1 91.94 103 LEU B C 1
ATOM 1669 O O . LEU B 1 103 ? 19.047 -0.516 -7.656 1 91.94 103 LEU B O 1
ATOM 1673 N N . LEU B 1 104 ? 17.094 -1.466 -8.039 1 86.5 104 LEU B N 1
ATOM 1674 C CA . LEU B 1 104 ? 17.656 -2.744 -8.461 1 86.5 104 LEU B CA 1
ATOM 1675 C C . LEU B 1 104 ? 18.219 -2.648 -9.875 1 86.5 104 LEU B C 1
ATOM 1677 O O . LEU B 1 104 ? 19.281 -3.193 -10.164 1 86.5 104 LEU B O 1
#

Solvent-accessible surface area (backbone atoms only — not comparable to full-atom values): 12199 Å² total; per-residue (Å²): 124,84,76,74,83,53,66,89,80,58,77,90,85,68,84,79,60,67,65,61,46,47,46,49,63,74,62,46,62,46,24,28,30,31,52,66,86,23,90,84,48,85,64,66,37,64,36,57,46,30,52,44,36,47,74,62,68,42,54,89,40,49,44,80,42,83,37,87,87,40,66,60,51,98,45,56,92,74,24,38,59,32,48,41,38,21,51,39,39,70,55,47,41,54,42,46,51,53,51,50,62,68,73,103,128,84,62,68,14,33,60,91,51,48,38,79,74,38,75,50,60,68,64,61,40,49,45,48,69,73,61,47,62,81,42,77,47,68,61,87,86,27,82,87,50,81,62,76,43,79,46,73,55,45,58,44,35,49,74,60,70,42,56,69,38,49,44,79,43,81,37,85,86,42,66,61,51,97,46,55,92,71,24,36,57,29,46,42,73,36,70,36,63,54,43,47,36,38,40,50,47,48,49,50,55,68,71,106

Nearest PDB structures (foldseek):
  7dc3-assembly3_C  TM=7.307E-01  e=7.357E-03  Mus musculus
  6scx-assembly1_A  TM=2.817E-01  e=4.332E+00  Homo sapiens
  6t83-assembly1_Vb  TM=3.133E-01  e=9.385E+00  Saccharomyces cerevisiae
  7dc3-assembly3_C  TM=7.337E-01  e=3.604E-03  Mus musculus
  2ex5-assembly1_B  TM=4.162E-01  e=5.863E+00  Chlamydomonas moewusii

Secondary structure (DSSP, 8-state):
------GGG--S--PPPHHHHHHHHHH---EEEEESS-TT--S-EEE--HHHHHHTT-GGGEEEEE-TTPPP-S-TTTS-TTEEEEE-HHHHHHHHHHHHHHH-/---B--GGGEEEEEEPPHHHHHHHHHH---EEE--TTGGGS-S-EEE--HHHHHHTT-GGGEEEEE-TTPPP-S-TTTS-TTEEEEE-HHHHHHHHHHHHHHH-

Organism: NCBI:txid29920

InterPro domains:
  IPR030392 Intramolecular chaperone auto-processing domain [PF13884] (5-56)
  IPR030392 Intramolecular chaperone auto-processing domain [PS51688] (5-104)

pLDDT: mean 89.72, std 11.14, range [33.69, 97.56]